Protein AF-A0A0B6YK61-F1 (afdb_monomer_lite)

Radius of gyration: 19.77 Å; chains: 1; bounding box: 52×40×51 Å

Sequence (207 aa):
LGAVKWQLVLYTLLTFTVLYFCLWKGVKSTGKVVYITATLPYVVMTILLVRGVLLPGAGVGIRYFITPKIDSLQRPKVWIDAAVQIFFSVGTGFGTHIAYASYNKFHSNCKRDCIITVAVNSFTSIFSGVVIFSYLGFLSLKTQKDIDKVATEGPGLVFIVYPEAIATLPGSMFWAIIFFFMLLALGLDSAFGGLESPLTGIRDEFS

pLDDT: mean 93.17, std 4.03, range [68.44, 97.94]

Structure (mmCIF, N/CA/C/O backbone):
data_AF-A0A0B6YK61-F1
#
_entry.id   AF-A0A0B6YK61-F1
#
loop_
_atom_site.group_PDB
_atom_site.id
_atom_site.type_symbol
_atom_site.label_atom_id
_atom_site.label_alt_id
_atom_site.label_comp_id
_atom_site.label_asym_id
_atom_site.label_entity_id
_atom_site.label_seq_id
_atom_site.pdbx_PDB_ins_code
_atom_site.Cartn_x
_atom_site.Cartn_y
_atom_site.Cartn_z
_atom_site.occupancy
_atom_site.B_iso_or_equiv
_atom_site.auth_seq_id
_atom_site.auth_comp_id
_atom_site.auth_asym_id
_atom_site.auth_atom_id
_atom_site.pdbx_PDB_model_num
ATOM 1 N N . LEU A 1 1 ? 10.320 27.760 8.590 1.00 68.44 1 LEU A N 1
ATOM 2 C CA . LEU A 1 1 ? 10.692 26.337 8.404 1.00 68.44 1 LEU A CA 1
ATOM 3 C C . LEU A 1 1 ? 11.149 25.770 9.745 1.00 68.44 1 LEU A C 1
ATOM 5 O O . LEU A 1 1 ? 11.792 26.500 10.486 1.00 68.44 1 LEU A O 1
ATOM 9 N N . GLY A 1 2 ? 10.766 24.535 10.082 1.00 89.56 2 GLY A N 1
ATOM 10 C CA . GLY A 1 2 ? 11.191 23.865 11.322 1.00 89.56 2 GLY A CA 1
ATOM 11 C C . GLY A 1 2 ? 12.594 23.250 11.226 1.00 89.56 2 GLY A C 1
ATOM 12 O O . GLY A 1 2 ? 13.179 23.211 10.145 1.00 89.56 2 GLY A O 1
ATOM 13 N N . ALA A 1 3 ? 13.123 22.758 12.351 1.00 93.38 3 ALA A N 1
ATOM 14 C CA . ALA A 1 3 ? 14.416 22.072 12.401 1.00 93.38 3 ALA A CA 1
ATOM 15 C C . ALA A 1 3 ? 14.379 20.700 11.699 1.00 93.38 3 ALA A C 1
ATOM 17 O O . ALA A 1 3 ? 13.353 20.012 11.693 1.00 93.38 3 ALA A O 1
ATOM 18 N N . VAL A 1 4 ? 15.521 20.283 11.145 1.00 93.81 4 VAL A N 1
ATOM 19 C CA . VAL A 1 4 ? 15.689 18.961 10.525 1.00 93.81 4 VAL A CA 1
ATOM 20 C C . VAL A 1 4 ? 15.560 17.870 11.588 1.00 93.81 4 VAL A C 1
ATOM 22 O O . VAL A 1 4 ? 16.272 17.867 12.592 1.00 93.81 4 VAL A O 1
ATOM 25 N N . LYS A 1 5 ? 14.669 16.903 11.355 1.00 95.31 5 LYS A N 1
ATOM 26 C CA . LYS A 1 5 ? 14.541 15.714 12.204 1.00 95.31 5 LYS A CA 1
ATOM 27 C C . LYS A 1 5 ? 15.527 14.642 11.744 1.00 95.31 5 LYS A C 1
ATOM 29 O O . LYS A 1 5 ? 15.235 13.896 10.813 1.00 95.31 5 LYS A O 1
ATOM 34 N N . TRP A 1 6 ? 16.669 14.533 12.419 1.00 95.69 6 TRP A N 1
ATOM 35 C CA . TRP A 1 6 ? 17.749 13.605 12.049 1.00 95.69 6 TRP A CA 1
ATOM 36 C C . TRP A 1 6 ? 17.326 12.136 11.942 1.00 95.69 6 TRP A C 1
ATOM 38 O O . TRP A 1 6 ? 17.816 11.420 11.077 1.00 95.69 6 TRP A O 1
ATOM 48 N N . GLN A 1 7 ? 16.360 11.699 12.749 1.00 95.44 7 GLN A N 1
ATOM 49 C CA . GLN A 1 7 ? 15.792 10.351 12.649 1.00 95.44 7 GLN A CA 1
ATOM 50 C C . GLN A 1 7 ? 15.159 10.097 11.269 1.00 95.44 7 GLN A C 1
ATOM 52 O O . GLN A 1 7 ? 15.415 9.068 10.653 1.00 95.44 7 GLN A O 1
ATOM 57 N N . LEU A 1 8 ? 14.391 11.059 10.740 1.00 93.56 8 LEU A N 1
ATOM 58 C CA . LEU A 1 8 ? 13.785 10.951 9.408 1.00 93.56 8 LEU A CA 1
ATOM 59 C C . LEU A 1 8 ? 14.835 10.984 8.299 1.00 93.56 8 LEU A C 1
ATOM 61 O O . LEU A 1 8 ? 14.669 10.296 7.294 1.00 93.56 8 LEU A O 1
ATOM 65 N N . VAL A 1 9 ? 15.924 11.734 8.490 1.00 95.75 9 VAL A N 1
ATOM 66 C CA . VAL A 1 9 ? 17.059 11.730 7.556 1.00 95.75 9 VAL A CA 1
ATOM 67 C C . VAL A 1 9 ? 17.672 10.334 7.491 1.00 95.75 9 VAL A C 1
ATOM 69 O O . VAL A 1 9 ? 17.849 9.805 6.398 1.00 95.75 9 VAL A O 1
ATOM 72 N N . LEU A 1 10 ? 17.919 9.697 8.639 1.00 96.19 10 LEU A N 1
ATOM 73 C CA . LEU A 1 10 ? 18.464 8.338 8.695 1.00 96.19 10 LEU A CA 1
ATOM 74 C C . LEU A 1 10 ? 17.528 7.305 8.050 1.00 96.19 10 LEU A C 1
ATOM 76 O O . LEU A 1 10 ? 17.990 6.495 7.249 1.00 96.19 10 LEU A O 1
ATOM 80 N N . TYR A 1 11 ? 16.219 7.350 8.326 1.00 94.00 11 TYR A N 1
ATOM 81 C CA . TYR A 1 11 ? 15.255 6.441 7.688 1.00 94.00 11 TYR A CA 1
ATOM 82 C C . TYR A 1 11 ? 15.142 6.669 6.177 1.00 94.00 11 TYR A C 1
ATOM 84 O O . TYR A 1 11 ? 15.040 5.709 5.413 1.00 94.00 11 TYR A O 1
ATOM 92 N N . THR A 1 12 ? 15.215 7.925 5.734 1.00 94.06 12 THR A N 1
ATOM 93 C CA . THR A 1 12 ? 15.254 8.267 4.306 1.00 94.06 12 THR A CA 1
ATOM 94 C C . THR A 1 12 ? 16.511 7.698 3.652 1.00 94.06 12 THR A C 1
ATOM 96 O O . THR A 1 12 ? 16.408 6.994 2.652 1.00 94.06 12 THR A O 1
ATOM 99 N N . LEU A 1 13 ? 17.689 7.922 4.242 1.00 96.00 13 LEU A N 1
ATOM 100 C CA . LEU A 1 13 ? 18.957 7.384 3.738 1.00 96.00 13 LEU A CA 1
ATOM 101 C C . LEU A 1 13 ? 18.940 5.856 3.660 1.00 96.00 13 LEU A C 1
ATOM 103 O O . LEU A 1 13 ? 19.351 5.288 2.648 1.00 96.00 13 LEU A O 1
ATOM 107 N N . LEU A 1 14 ? 18.420 5.188 4.692 1.00 94.81 14 LEU A N 1
ATOM 108 C CA . LEU A 1 14 ? 18.261 3.736 4.700 1.00 94.81 14 LEU A CA 1
ATOM 109 C C . LEU A 1 14 ? 17.343 3.270 3.562 1.00 94.81 14 LEU A C 1
ATOM 111 O O . LEU A 1 14 ? 17.690 2.339 2.841 1.00 94.81 14 LEU A O 1
ATOM 115 N N . THR A 1 15 ? 16.211 3.947 3.361 1.00 93.25 15 THR A N 1
ATOM 116 C CA . THR A 1 15 ? 15.253 3.623 2.292 1.00 93.25 15 THR A CA 1
ATOM 117 C C . THR A 1 15 ? 15.901 3.750 0.914 1.00 93.25 15 THR A C 1
ATOM 119 O O . THR A 1 15 ? 15.836 2.815 0.122 1.00 93.25 15 THR A O 1
ATOM 122 N N . PHE A 1 16 ? 16.599 4.855 0.638 1.00 93.44 16 PHE A N 1
ATOM 123 C CA . PHE A 1 16 ? 17.308 5.039 -0.634 1.00 93.44 16 PHE A CA 1
ATOM 124 C C . PHE A 1 16 ? 18.454 4.044 -0.828 1.00 93.44 16 PHE A C 1
ATOM 126 O O . PHE A 1 16 ? 18.682 3.590 -1.946 1.00 93.44 16 PHE A O 1
ATOM 133 N N . THR A 1 17 ? 19.137 3.654 0.249 1.00 94.00 17 THR A N 1
ATOM 134 C CA . THR A 1 17 ? 20.173 2.614 0.198 1.00 94.00 17 THR A CA 1
ATOM 135 C C . THR A 1 17 ? 19.574 1.269 -0.218 1.00 94.00 17 THR A C 1
ATOM 137 O O . THR A 1 17 ? 20.108 0.605 -1.104 1.00 94.00 17 THR A O 1
ATOM 140 N N . VAL A 1 18 ? 18.432 0.884 0.363 1.00 92.56 18 VAL A N 1
ATOM 141 C CA . VAL A 1 18 ? 17.699 -0.331 -0.032 1.00 92.56 18 VAL A CA 1
ATOM 142 C C . VAL A 1 18 ? 17.258 -0.245 -1.494 1.00 92.56 18 VAL A C 1
ATOM 144 O O . VAL A 1 18 ? 17.548 -1.160 -2.263 1.00 92.56 18 VAL A O 1
ATOM 147 N N . LEU A 1 19 ? 16.630 0.866 -1.901 1.00 92.56 19 LEU A N 1
ATOM 148 C CA . LEU A 1 19 ? 16.195 1.085 -3.287 1.00 92.56 19 LEU A CA 1
ATOM 149 C C . LEU A 1 19 ? 17.356 0.943 -4.277 1.00 92.56 19 LEU A C 1
ATOM 151 O O . LEU A 1 19 ? 17.224 0.245 -5.281 1.00 92.56 19 LEU A O 1
ATOM 155 N N . TYR A 1 20 ? 18.506 1.543 -3.968 1.00 91.62 20 TYR A N 1
ATOM 156 C CA . TYR A 1 20 ? 19.706 1.451 -4.794 1.00 91.62 20 TYR A CA 1
ATOM 157 C C . TYR A 1 20 ? 20.154 -0.001 -5.000 1.00 91.62 20 TYR A C 1
ATOM 159 O O . TYR A 1 20 ? 20.361 -0.424 -6.136 1.00 91.62 20 TYR A O 1
ATOM 167 N N . PHE A 1 21 ? 20.252 -0.801 -3.933 1.00 90.69 21 PHE A N 1
ATOM 168 C CA . PHE A 1 21 ? 20.652 -2.206 -4.063 1.00 90.69 21 PHE A CA 1
ATOM 169 C C . PHE A 1 21 ? 19.620 -3.055 -4.811 1.00 90.69 21 PHE A C 1
ATOM 171 O O . PHE A 1 21 ? 20.005 -3.947 -5.570 1.00 90.69 21 PHE A O 1
ATOM 178 N N . CYS A 1 22 ? 18.326 -2.772 -4.647 1.00 89.75 22 CYS A N 1
ATOM 179 C CA . CYS A 1 22 ? 17.274 -3.456 -5.394 1.00 89.75 22 CYS A CA 1
ATOM 180 C C . CYS A 1 22 ? 17.350 -3.151 -6.898 1.00 89.75 22 CYS A C 1
ATOM 182 O O . CYS A 1 22 ? 17.205 -4.076 -7.700 1.00 89.75 22 CYS A O 1
ATOM 184 N N . LEU A 1 23 ? 17.648 -1.902 -7.269 1.00 87.81 23 LEU A N 1
ATOM 185 C CA . LEU A 1 23 ? 17.691 -1.426 -8.655 1.00 87.81 23 LEU A CA 1
ATOM 186 C C . LEU A 1 23 ? 19.063 -1.562 -9.336 1.00 87.81 23 LEU A C 1
ATOM 188 O O . LEU A 1 23 ? 19.124 -1.454 -10.555 1.00 87.81 23 LEU A O 1
ATOM 192 N N . TRP A 1 24 ? 20.160 -1.823 -8.608 1.00 86.88 24 TRP A N 1
ATOM 193 C CA . TRP A 1 24 ? 21.539 -1.772 -9.142 1.00 86.88 24 TRP A CA 1
ATOM 194 C C . TRP A 1 24 ? 21.687 -2.489 -10.490 1.00 86.88 24 TRP A C 1
ATOM 196 O O . TRP A 1 24 ? 22.314 -1.974 -11.412 1.00 86.88 24 TRP A O 1
ATOM 206 N N . LYS A 1 25 ? 21.137 -3.704 -10.627 1.00 85.06 25 LYS A N 1
ATOM 207 C CA . LYS A 1 25 ? 21.254 -4.508 -11.865 1.00 85.06 25 LYS A CA 1
ATOM 208 C C . LYS A 1 25 ? 20.032 -4.377 -12.788 1.00 85.06 25 LYS A C 1
ATOM 210 O O . LYS A 1 25 ? 19.773 -5.292 -13.578 1.00 85.06 25 LYS A O 1
ATOM 215 N N . GLY A 1 26 ? 19.277 -3.286 -12.658 1.00 84.50 26 GLY A N 1
ATOM 216 C CA . GLY A 1 26 ? 18.004 -3.029 -13.332 1.00 84.50 26 GLY A CA 1
ATOM 217 C C . GLY A 1 26 ? 16.981 -4.139 -13.091 1.00 84.50 26 GLY A C 1
ATOM 218 O O . GLY A 1 26 ? 17.037 -4.858 -12.084 1.00 84.50 26 GLY A O 1
ATOM 219 N N . VAL A 1 27 ? 16.116 -4.367 -14.082 1.00 84.56 27 VAL A N 1
ATOM 220 C CA . VAL A 1 27 ? 15.041 -5.378 -14.046 1.00 84.56 27 VAL A CA 1
ATOM 221 C C . VAL A 1 27 ? 15.466 -6.799 -13.655 1.00 84.56 27 VAL A C 1
ATOM 223 O O . VAL A 1 27 ? 14.645 -7.557 -13.144 1.00 84.56 27 VAL A O 1
ATOM 226 N N . LYS A 1 28 ? 16.739 -7.188 -13.822 1.00 85.75 28 LYS A N 1
ATOM 227 C CA . LYS A 1 28 ? 17.227 -8.514 -13.388 1.00 85.75 28 LYS A CA 1
ATOM 228 C C . LYS A 1 28 ? 17.309 -8.653 -11.866 1.00 85.75 28 LYS A C 1
ATOM 230 O O . LYS A 1 28 ? 17.137 -9.758 -11.353 1.00 85.75 28 LYS A O 1
ATOM 235 N N . SER A 1 29 ? 17.644 -7.570 -11.163 1.00 87.62 29 SER A N 1
ATOM 236 C CA . SER A 1 29 ? 17.667 -7.534 -9.696 1.00 87.62 29 SER A CA 1
ATOM 237 C C . SER A 1 29 ? 16.273 -7.245 -9.169 1.00 87.62 29 SER A C 1
ATOM 239 O O . SER A 1 29 ? 15.743 -8.055 -8.407 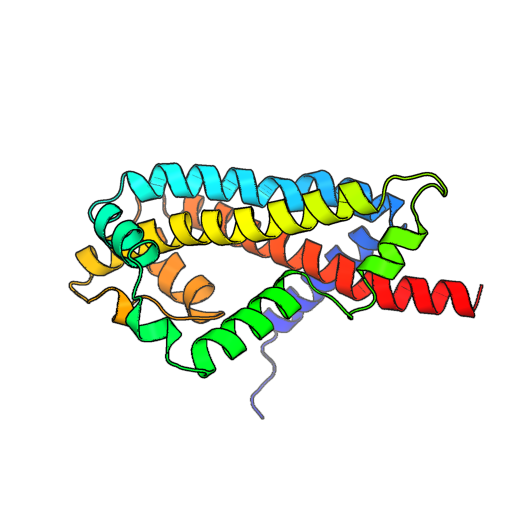1.00 87.62 29 SER A O 1
ATOM 241 N N . THR A 1 30 ? 15.646 -6.176 -9.672 1.00 89.19 30 THR A N 1
ATOM 242 C CA . THR A 1 30 ? 14.286 -5.778 -9.304 1.00 89.19 30 THR A CA 1
ATOM 243 C C . THR A 1 30 ? 13.343 -6.958 -9.442 1.00 89.19 30 THR A C 1
ATOM 245 O O . THR A 1 30 ? 12.745 -7.357 -8.452 1.00 89.19 30 THR A O 1
ATOM 248 N N . GLY A 1 31 ? 13.337 -7.628 -10.602 1.00 88.31 31 GLY A N 1
ATOM 249 C CA . GLY A 1 31 ? 12.495 -8.787 -10.898 1.00 88.31 31 GLY A CA 1
ATOM 250 C C . GLY A 1 31 ? 12.584 -9.930 -9.887 1.00 88.31 31 GLY A C 1
ATOM 251 O O . GLY A 1 31 ? 11.604 -10.643 -9.726 1.00 88.31 31 GLY A O 1
ATOM 252 N N . LYS A 1 32 ? 13.710 -10.105 -9.178 1.00 89.75 32 LYS A N 1
ATOM 253 C CA . LYS A 1 32 ? 13.843 -11.097 -8.093 1.00 89.75 32 LYS A CA 1
ATOM 254 C C . LYS A 1 32 ? 13.289 -10.586 -6.768 1.00 89.75 32 LYS A C 1
ATOM 256 O O . LYS A 1 32 ? 12.671 -11.355 -6.042 1.00 89.75 32 LYS A O 1
ATOM 261 N N . VAL A 1 33 ? 13.519 -9.312 -6.459 1.00 91.81 33 VAL A N 1
ATOM 262 C CA . VAL A 1 33 ? 13.021 -8.669 -5.234 1.00 91.81 33 VAL A CA 1
ATOM 263 C C . VAL A 1 33 ? 11.491 -8.622 -5.242 1.00 91.81 33 VAL A C 1
ATOM 265 O O . VAL A 1 33 ? 10.884 -8.978 -4.231 1.00 91.81 33 VAL A O 1
ATOM 268 N N . VAL A 1 34 ? 10.876 -8.313 -6.396 1.00 92.38 34 VAL A N 1
ATOM 269 C CA . VAL A 1 34 ? 9.409 -8.196 -6.518 1.00 92.38 34 VAL A CA 1
ATOM 270 C C . VAL A 1 34 ? 8.673 -9.497 -6.181 1.00 92.38 34 VAL A C 1
ATOM 272 O O . VAL A 1 34 ? 7.541 -9.447 -5.712 1.00 92.38 34 VAL A O 1
ATOM 275 N N . TYR A 1 35 ? 9.307 -10.671 -6.330 1.00 90.38 35 TYR A N 1
ATOM 276 C CA . TYR A 1 35 ? 8.699 -11.942 -5.904 1.00 90.38 35 TYR A CA 1
ATOM 277 C C . TYR A 1 35 ? 8.405 -12.000 -4.411 1.00 90.38 35 TYR A C 1
ATOM 279 O O . TYR A 1 35 ? 7.542 -12.771 -4.021 1.00 90.38 35 TYR A O 1
ATOM 287 N N . ILE A 1 36 ? 9.132 -11.247 -3.585 1.00 91.25 36 ILE A N 1
ATOM 288 C CA . ILE A 1 36 ? 8.879 -11.165 -2.147 1.00 91.25 36 ILE A CA 1
ATOM 289 C C . ILE A 1 36 ? 8.019 -9.940 -1.863 1.00 91.25 36 ILE A C 1
ATOM 291 O O . ILE A 1 36 ? 6.991 -10.056 -1.196 1.00 91.25 36 ILE A O 1
ATOM 295 N N . THR A 1 37 ? 8.423 -8.772 -2.364 1.00 92.06 37 THR A N 1
ATOM 296 C CA . THR A 1 37 ? 7.791 -7.498 -2.004 1.00 92.06 37 THR A CA 1
ATOM 297 C C . THR A 1 37 ? 6.366 -7.373 -2.537 1.00 92.06 37 THR A C 1
ATOM 299 O O . THR A 1 37 ? 5.518 -6.901 -1.785 1.00 92.06 37 THR A O 1
ATOM 302 N N . ALA A 1 38 ? 6.041 -7.927 -3.713 1.00 92.00 38 ALA A N 1
ATOM 303 C CA . ALA A 1 38 ? 4.667 -7.888 -4.222 1.00 92.00 38 ALA A CA 1
ATOM 304 C C . ALA A 1 38 ? 3.777 -9.005 -3.667 1.00 92.00 38 ALA A C 1
ATOM 306 O O . ALA A 1 38 ? 2.562 -8.830 -3.602 1.00 92.00 38 ALA A O 1
ATOM 307 N N . THR A 1 39 ? 4.326 -10.151 -3.246 1.00 93.56 39 THR A N 1
ATOM 308 C CA . THR A 1 39 ? 3.507 -11.256 -2.705 1.00 93.56 39 THR A CA 1
ATOM 309 C C . THR A 1 39 ? 3.240 -11.113 -1.213 1.00 93.56 39 THR A C 1
ATOM 311 O O . THR A 1 39 ? 2.170 -11.491 -0.734 1.00 93.56 39 THR A O 1
ATOM 314 N N . LEU A 1 40 ? 4.205 -10.576 -0.461 1.00 94.69 40 LEU A N 1
ATOM 315 C CA . LEU A 1 40 ? 4.119 -10.415 0.988 1.00 94.69 40 LEU A CA 1
ATOM 316 C C . LEU A 1 40 ? 2.863 -9.635 1.424 1.00 94.69 40 LEU A C 1
ATOM 318 O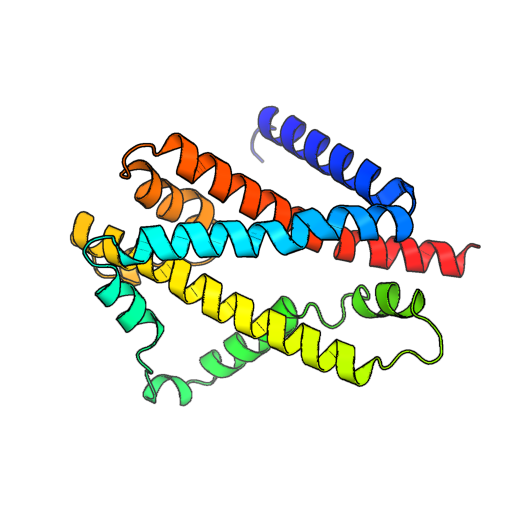 O . LEU A 1 40 ? 2.200 -10.101 2.353 1.00 94.69 40 LEU A O 1
ATOM 322 N N . PRO A 1 41 ? 2.468 -8.522 0.773 1.00 96.31 41 PRO A N 1
ATOM 323 C CA . PRO A 1 41 ? 1.242 -7.818 1.117 1.00 96.31 41 PRO A CA 1
ATOM 324 C C . PRO A 1 41 ? -0.004 -8.696 1.064 1.00 96.31 41 PRO A C 1
ATOM 326 O O . PRO A 1 41 ? -0.834 -8.596 1.958 1.00 96.31 41 PRO A O 1
ATOM 329 N N . TYR A 1 42 ? -0.126 -9.612 0.100 1.00 96.56 42 TYR A N 1
ATOM 330 C CA . TYR A 1 42 ? -1.274 -10.523 0.039 1.00 96.56 42 TYR A CA 1
ATOM 331 C C . TYR A 1 42 ? -1.288 -11.508 1.206 1.00 96.56 42 TYR A C 1
ATOM 333 O O . TYR A 1 42 ? -2.347 -11.758 1.784 1.00 96.56 42 TYR A O 1
ATOM 341 N N . VAL A 1 43 ? -0.121 -12.029 1.596 1.00 97.31 43 VAL A N 1
ATOM 342 C CA . VAL A 1 43 ? 0.009 -12.913 2.764 1.00 97.31 43 VAL A CA 1
ATOM 343 C C . VAL A 1 43 ? -0.390 -12.164 4.035 1.00 97.31 43 VAL A C 1
ATOM 345 O O . VAL A 1 43 ? -1.247 -12.630 4.785 1.00 97.31 43 VAL A O 1
ATOM 348 N N . VAL A 1 44 ? 0.177 -10.976 4.254 1.00 96.94 44 VAL A N 1
ATOM 349 C CA . VAL A 1 44 ? -0.104 -10.165 5.445 1.00 96.94 44 VAL A CA 1
ATOM 350 C C . VAL A 1 44 ? -1.562 -9.715 5.472 1.00 96.94 44 VAL A C 1
ATOM 352 O O . VAL A 1 44 ? -2.218 -9.887 6.495 1.00 96.94 44 VAL A O 1
ATOM 355 N N . MET A 1 45 ? -2.107 -9.209 4.364 1.00 97.19 45 MET A N 1
ATOM 356 C CA . MET A 1 45 ? -3.517 -8.818 4.283 1.00 97.19 45 MET A CA 1
ATOM 357 C C . MET A 1 45 ? -4.457 -9.994 4.536 1.00 97.19 45 MET A C 1
ATOM 359 O O . MET A 1 45 ? -5.471 -9.811 5.198 1.00 97.19 45 MET A O 1
ATOM 363 N N . THR A 1 46 ? -4.113 -11.206 4.099 1.00 97.94 46 THR A N 1
ATOM 364 C CA . THR A 1 46 ? -4.906 -12.408 4.406 1.00 97.94 46 THR A CA 1
ATOM 365 C C . THR A 1 46 ? -4.878 -12.732 5.900 1.00 97.94 46 THR A C 1
ATOM 367 O O . THR A 1 46 ? -5.929 -12.962 6.497 1.00 97.94 46 THR A O 1
ATOM 370 N N . ILE A 1 47 ? -3.702 -12.693 6.535 1.00 97.31 47 ILE A N 1
ATOM 371 C CA . ILE A 1 47 ? -3.557 -12.905 7.986 1.00 97.31 47 ILE A CA 1
ATOM 372 C C . ILE A 1 47 ? -4.344 -11.843 8.771 1.00 97.31 47 ILE A C 1
ATOM 374 O O . ILE A 1 47 ? -5.073 -12.172 9.711 1.00 97.31 47 ILE A O 1
ATOM 378 N N . LEU A 1 48 ? -4.229 -10.574 8.368 1.00 96.25 48 LEU A N 1
ATOM 379 C CA . LEU A 1 48 ? -4.966 -9.466 8.970 1.00 96.25 48 LEU A CA 1
ATOM 380 C C . LEU A 1 48 ? -6.469 -9.608 8.742 1.00 96.25 48 LEU A C 1
ATOM 382 O O . LEU A 1 48 ? -7.224 -9.377 9.676 1.00 96.25 48 LEU A O 1
ATOM 386 N N . LEU A 1 49 ? -6.920 -10.044 7.564 1.00 97.25 49 LEU A N 1
ATOM 387 C CA . LEU A 1 49 ? -8.340 -10.277 7.313 1.00 97.25 49 LEU A CA 1
ATOM 388 C C . LEU A 1 49 ? -8.892 -11.336 8.262 1.00 97.25 49 LEU A C 1
ATOM 390 O O . LEU A 1 49 ? -9.883 -11.078 8.938 1.00 97.25 49 LEU A O 1
ATOM 394 N N . VAL A 1 50 ? -8.238 -12.501 8.341 1.00 97.56 50 VAL A N 1
ATOM 395 C CA . VAL A 1 50 ? -8.657 -13.596 9.229 1.00 97.56 50 VAL A CA 1
ATOM 396 C C . VAL A 1 50 ? -8.734 -13.104 10.669 1.00 97.56 50 VAL A C 1
ATOM 398 O O . VAL A 1 50 ? -9.719 -13.363 11.355 1.00 97.56 50 VAL A O 1
ATOM 401 N N . ARG A 1 51 ? -7.741 -12.340 11.138 1.00 96.25 51 ARG A N 1
ATOM 402 C CA . ARG A 1 51 ? -7.793 -11.772 12.488 1.00 96.25 51 ARG A CA 1
ATOM 403 C C . ARG A 1 51 ? -8.908 -10.739 12.646 1.00 96.25 51 ARG A C 1
ATOM 405 O O . ARG A 1 51 ? -9.579 -10.754 13.678 1.00 96.25 51 ARG A O 1
ATOM 412 N N . GLY A 1 52 ? -9.065 -9.860 11.662 1.00 96.12 52 GLY A N 1
ATOM 413 C CA . GLY A 1 52 ? -9.982 -8.728 11.649 1.00 96.12 52 GLY A CA 1
ATOM 414 C C . GLY A 1 52 ? -11.441 -9.158 11.670 1.00 96.12 52 GLY A C 1
ATOM 415 O O . GLY A 1 52 ? -12.204 -8.651 12.482 1.00 96.12 52 GLY A O 1
ATOM 416 N N . VAL A 1 53 ? -11.827 -10.159 10.873 1.00 97.12 53 VAL A N 1
ATOM 417 C CA . VAL A 1 53 ? -13.211 -10.677 10.865 1.00 97.12 53 VAL A CA 1
ATOM 418 C C . VAL A 1 53 ? -13.606 -11.371 12.170 1.00 97.12 53 VAL A C 1
ATOM 420 O O . VAL A 1 53 ? -14.790 -11.451 12.481 1.00 97.12 53 VAL A O 1
ATOM 423 N N . LEU A 1 54 ? -12.629 -11.837 12.955 1.00 96.19 54 LEU A N 1
ATOM 424 C CA . LEU A 1 54 ? -12.849 -12.417 14.284 1.00 96.19 54 LEU A CA 1
ATOM 425 C C . LEU A 1 54 ? -13.001 -11.354 15.386 1.00 96.19 54 LEU A C 1
ATOM 427 O O . LEU A 1 54 ? -13.206 -11.705 16.548 1.00 96.19 54 LEU A O 1
ATOM 431 N N . LEU A 1 55 ? -12.847 -10.065 15.069 1.00 95.88 55 LEU A N 1
ATOM 432 C CA . LEU A 1 55 ? -13.030 -8.984 16.035 1.00 95.88 55 LEU A CA 1
ATOM 433 C C . LEU A 1 55 ? -14.510 -8.603 16.175 1.00 95.88 55 LEU A C 1
ATOM 435 O O . LEU A 1 55 ? -15.255 -8.593 15.190 1.00 95.88 55 LEU A O 1
ATOM 439 N N . PRO A 1 56 ? -14.954 -8.229 17.388 1.00 96.12 56 PRO A N 1
ATOM 440 C CA . PRO A 1 56 ? -16.312 -7.743 17.579 1.00 96.12 56 PRO A CA 1
ATOM 441 C C . PRO A 1 56 ? -16.506 -6.438 16.798 1.00 96.12 56 PRO A C 1
ATOM 443 O O . PRO A 1 56 ? -15.631 -5.581 16.788 1.00 96.12 56 PRO A O 1
ATOM 446 N N . GLY A 1 57 ? -17.647 -6.284 16.124 1.00 94.62 57 GLY A N 1
ATOM 447 C CA . GLY A 1 57 ? -17.939 -5.096 15.310 1.00 94.62 57 GLY A CA 1
ATOM 448 C C . GLY A 1 57 ? -17.372 -5.123 13.884 1.00 94.62 57 GLY A C 1
ATOM 449 O O . GLY A 1 57 ? -17.750 -4.271 13.080 1.00 94.62 57 GLY A O 1
ATOM 450 N N . ALA A 1 58 ? -16.561 -6.120 13.508 1.00 96.00 58 ALA A N 1
ATOM 451 C CA . ALA A 1 58 ? -15.999 -6.221 12.156 1.00 96.00 58 ALA A CA 1
ATOM 452 C C . ALA A 1 58 ? -17.073 -6.240 11.055 1.00 96.00 58 ALA A C 1
ATOM 454 O O . ALA A 1 58 ? -16.938 -5.566 10.034 1.00 96.00 58 ALA A O 1
ATOM 455 N N . GLY A 1 59 ? -18.186 -6.945 11.292 1.00 95.88 59 GLY A N 1
ATOM 456 C CA . GLY A 1 59 ? -19.315 -6.990 10.361 1.00 95.88 59 GLY A CA 1
ATOM 457 C C . GLY A 1 59 ? -19.973 -5.626 10.119 1.00 95.88 59 GLY A C 1
ATOM 458 O O . GLY A 1 59 ? -20.427 -5.366 9.009 1.00 95.88 59 GLY A O 1
ATOM 459 N N . VAL A 1 60 ? -19.980 -4.729 11.113 1.00 95.31 60 VAL A N 1
ATOM 460 C CA . VAL A 1 60 ? -20.511 -3.360 10.963 1.00 95.31 60 VAL A CA 1
ATOM 461 C C . VAL A 1 60 ? -19.619 -2.557 10.018 1.00 95.31 60 VAL A C 1
ATOM 463 O O . VAL A 1 60 ? -20.116 -1.908 9.100 1.00 95.31 60 VAL A O 1
ATOM 466 N N . GLY A 1 61 ? -18.301 -2.679 10.188 1.00 96.38 61 GLY A N 1
ATOM 467 C CA . GLY A 1 61 ? -17.303 -2.073 9.311 1.00 96.38 61 GLY A CA 1
ATOM 468 C C . GLY A 1 61 ? -17.394 -2.560 7.869 1.00 96.38 61 GLY A C 1
ATOM 469 O O . GLY A 1 61 ? -17.524 -1.760 6.944 1.00 96.38 61 GLY A O 1
ATOM 470 N N . ILE A 1 62 ? -17.406 -3.880 7.668 1.00 97.12 62 ILE A N 1
ATOM 471 C CA . ILE A 1 62 ? -17.522 -4.478 6.329 1.00 97.12 62 ILE A CA 1
ATOM 472 C C . ILE A 1 62 ? -18.851 -4.089 5.677 1.00 97.12 62 ILE A C 1
ATOM 474 O O . ILE A 1 62 ? -18.873 -3.722 4.505 1.00 97.12 62 ILE A O 1
ATOM 478 N N . ARG A 1 63 ? -19.958 -4.102 6.432 1.00 96.56 63 ARG A N 1
ATOM 479 C CA . ARG A 1 63 ? -21.259 -3.655 5.926 1.00 96.56 63 ARG A CA 1
ATOM 480 C C . ARG A 1 63 ? -21.216 -2.192 5.501 1.00 96.56 63 ARG A C 1
ATOM 482 O O . ARG A 1 63 ? -21.744 -1.874 4.440 1.00 96.56 63 ARG A O 1
ATOM 489 N N . TYR A 1 64 ? -20.585 -1.318 6.281 1.00 95.50 64 TYR A N 1
ATOM 490 C CA . TYR A 1 64 ? -20.411 0.088 5.913 1.00 95.50 64 TYR A CA 1
ATOM 491 C C . TYR A 1 64 ? -19.653 0.242 4.586 1.00 95.50 64 TYR A C 1
ATOM 493 O O . TYR A 1 64 ? -20.060 1.047 3.754 1.00 95.50 64 TYR A O 1
ATOM 501 N N . PHE A 1 65 ? -18.606 -0.558 4.362 1.00 95.94 65 PHE A N 1
ATOM 502 C CA . PHE A 1 65 ? -17.820 -0.533 3.125 1.00 95.94 65 PHE A CA 1
ATOM 503 C C . PHE A 1 65 ? -18.625 -0.941 1.886 1.00 95.94 65 PHE A C 1
ATOM 505 O O . PHE A 1 65 ? -18.548 -0.280 0.854 1.00 95.94 65 PHE A O 1
ATOM 512 N N . ILE A 1 66 ? -19.401 -2.024 1.982 1.00 95.19 66 ILE A N 1
ATOM 513 C CA . ILE A 1 66 ? -20.082 -2.613 0.817 1.00 95.19 66 ILE A CA 1
ATOM 514 C C . ILE A 1 66 ? -21.483 -2.049 0.565 1.00 95.19 66 ILE A C 1
ATOM 516 O O . ILE A 1 66 ? -22.037 -2.290 -0.504 1.00 95.19 66 ILE A O 1
ATOM 520 N N . THR A 1 67 ? -22.092 -1.354 1.534 1.00 95.56 67 THR A N 1
ATOM 521 C CA . THR A 1 67 ? -23.470 -0.858 1.390 1.00 95.56 67 THR A CA 1
ATOM 522 C C . THR A 1 67 ? -23.510 0.281 0.366 1.00 95.56 67 THR A C 1
ATOM 524 O O . THR A 1 67 ? -22.975 1.361 0.635 1.00 95.56 67 THR A O 1
ATOM 527 N N . PRO A 1 68 ? -24.164 0.092 -0.795 1.00 93.69 68 PRO A N 1
ATOM 528 C CA . PRO A 1 68 ? -24.162 1.093 -1.848 1.00 93.69 68 PRO A CA 1
ATOM 529 C C . PRO A 1 68 ? -25.065 2.275 -1.479 1.00 93.69 68 PRO A C 1
ATOM 531 O O . PRO A 1 68 ? -26.209 2.102 -1.062 1.00 93.69 68 PRO A O 1
ATOM 534 N N . LYS A 1 69 ? -24.570 3.497 -1.690 1.00 93.56 69 LYS A N 1
ATOM 535 C CA . LYS A 1 69 ? -25.347 4.739 -1.555 1.00 93.56 69 LYS A CA 1
ATOM 536 C C . LYS A 1 69 ? -25.655 5.294 -2.943 1.00 93.56 69 LYS A C 1
ATOM 538 O O . LYS A 1 69 ? -24.931 6.167 -3.419 1.00 93.56 69 LYS A O 1
ATOM 543 N N . ILE A 1 70 ? -26.699 4.771 -3.588 1.00 94.50 70 ILE A N 1
ATOM 544 C CA . ILE A 1 70 ? -27.028 5.050 -5.000 1.00 94.50 70 ILE A CA 1
ATOM 545 C C . ILE A 1 70 ? -27.220 6.546 -5.274 1.00 94.50 70 ILE A C 1
ATOM 547 O O . ILE A 1 70 ? -26.724 7.043 -6.283 1.00 94.50 70 ILE A O 1
ATOM 551 N N . ASP A 1 71 ? -27.806 7.289 -4.333 1.00 95.50 71 ASP A N 1
ATOM 552 C CA . ASP A 1 71 ? -27.980 8.748 -4.439 1.00 95.50 71 ASP A CA 1
ATOM 553 C C . ASP A 1 71 ? -26.652 9.494 -4.643 1.00 95.50 71 ASP A C 1
ATOM 555 O O . ASP A 1 71 ? -26.598 10.573 -5.231 1.00 95.50 71 ASP A O 1
ATOM 559 N N . SER A 1 72 ? -25.535 8.900 -4.213 1.00 93.81 72 SER A N 1
ATOM 560 C CA . SER A 1 72 ? -24.210 9.487 -4.400 1.00 93.81 72 SER A CA 1
ATOM 561 C C . SER A 1 72 ? -23.805 9.587 -5.865 1.00 93.81 72 SER A C 1
ATOM 563 O O . SER A 1 72 ? -23.052 10.498 -6.196 1.00 93.81 72 SER A O 1
ATOM 565 N N . LEU A 1 73 ? -24.308 8.705 -6.733 1.00 95.69 73 LEU A N 1
ATOM 566 C CA . LEU A 1 73 ? -23.945 8.658 -8.154 1.00 95.69 73 LEU A CA 1
ATOM 567 C C . LEU A 1 73 ? -24.451 9.874 -8.937 1.00 95.69 73 LEU A C 1
ATOM 569 O O . LEU A 1 73 ? -23.917 10.173 -10.003 1.00 95.69 73 LEU A O 1
ATOM 573 N N . GLN A 1 74 ? -25.434 10.604 -8.400 1.00 96.75 74 GLN A N 1
ATOM 574 C CA . GLN A 1 74 ? -25.920 11.858 -8.982 1.00 96.75 74 GLN A CA 1
ATOM 575 C C . GLN A 1 74 ? -24.909 13.002 -8.837 1.00 96.75 74 GLN A C 1
ATOM 577 O O . GLN A 1 74 ? -25.000 14.006 -9.539 1.00 96.75 74 GLN A O 1
ATOM 582 N N . ARG A 1 75 ? -23.943 12.880 -7.917 1.00 97.44 75 ARG A N 1
ATOM 583 C CA . ARG A 1 75 ? -22.966 13.931 -7.627 1.00 97.44 75 ARG A CA 1
ATOM 584 C C . ARG A 1 75 ? -21.781 13.807 -8.593 1.00 97.44 75 ARG A C 1
ATOM 586 O O . ARG A 1 75 ? -21.041 12.829 -8.487 1.00 97.44 75 ARG A O 1
ATOM 593 N N . PRO A 1 76 ? -21.506 14.807 -9.456 1.00 96.94 76 PRO A N 1
ATOM 594 C CA . PRO A 1 76 ? -20.393 14.744 -10.413 1.00 96.94 76 PRO A CA 1
ATOM 595 C C . PRO A 1 76 ? -19.035 14.492 -9.754 1.00 96.94 76 PRO A C 1
ATOM 597 O O . PRO A 1 76 ? -18.190 13.792 -10.304 1.00 96.94 76 PRO A O 1
ATOM 600 N N . LYS A 1 77 ? -18.851 15.005 -8.532 1.00 96.62 77 LYS A N 1
ATOM 601 C CA . LYS A 1 77 ? -17.635 14.801 -7.745 1.00 96.62 77 LYS A CA 1
ATOM 602 C C . LYS A 1 77 ? -17.294 13.317 -7.542 1.00 96.62 77 LYS A C 1
ATOM 604 O O . LYS A 1 77 ? -16.131 12.969 -7.652 1.00 96.62 77 LYS A O 1
ATOM 609 N N . VAL A 1 78 ? -18.284 12.439 -7.346 1.00 96.44 78 VAL A N 1
ATOM 610 C CA . VAL A 1 78 ? -18.046 10.992 -7.157 1.00 96.44 78 VAL A CA 1
ATOM 611 C C . VAL A 1 78 ? -17.389 10.364 -8.389 1.00 96.44 78 VAL A C 1
ATOM 613 O O . VAL A 1 78 ? -16.522 9.506 -8.256 1.00 96.44 78 VAL A O 1
ATOM 616 N N . TRP A 1 79 ? -17.752 10.822 -9.588 1.00 97.38 79 TRP A N 1
ATOM 617 C CA . TRP A 1 79 ? -17.157 10.351 -10.839 1.00 97.38 79 TRP A CA 1
ATOM 618 C C . TRP A 1 7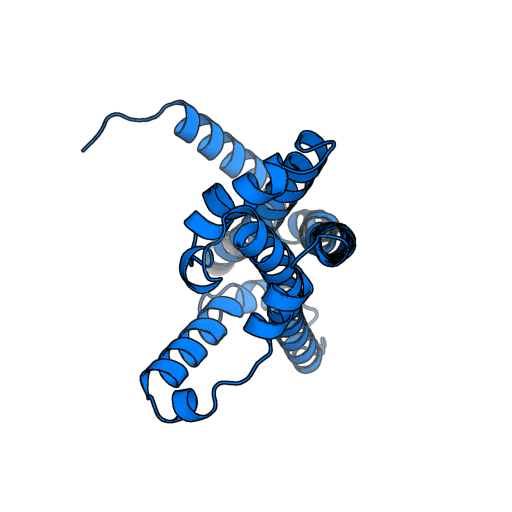9 ? -15.755 10.910 -11.066 1.00 97.38 79 TRP A C 1
ATOM 620 O O . TRP A 1 79 ? -14.882 10.185 -11.536 1.00 97.38 79 TRP A O 1
ATOM 630 N N . ILE A 1 80 ? -15.530 12.176 -10.702 1.00 97.69 80 ILE A N 1
ATOM 631 C CA . ILE A 1 80 ? -14.196 12.788 -10.738 1.00 97.69 80 ILE A CA 1
ATOM 632 C C . ILE A 1 80 ? -13.261 12.034 -9.791 1.00 97.69 80 ILE A C 1
ATOM 634 O O . ILE A 1 80 ? -12.191 11.605 -10.215 1.00 97.69 80 ILE A O 1
ATOM 638 N N . ASP A 1 81 ? -13.687 11.805 -8.549 1.00 96.06 81 ASP A N 1
ATOM 639 C CA . ASP A 1 81 ? -12.904 11.084 -7.546 1.00 96.06 81 ASP A CA 1
ATOM 640 C C . ASP A 1 81 ? -12.615 9.645 -8.012 1.00 96.06 81 ASP A C 1
ATOM 642 O O . ASP A 1 81 ? -11.479 9.187 -7.920 1.00 96.06 81 ASP A O 1
ATOM 646 N N . ALA A 1 82 ? -13.594 8.950 -8.609 1.00 96.38 82 ALA A N 1
ATOM 647 C CA . ALA A 1 82 ? -13.391 7.615 -9.178 1.00 96.38 82 ALA A CA 1
ATOM 648 C C . ALA A 1 82 ? -12.386 7.604 -10.346 1.00 96.38 82 ALA A C 1
ATOM 650 O O . ALA A 1 82 ? -11.531 6.717 -10.414 1.00 96.38 82 ALA A O 1
ATOM 651 N N . ALA A 1 83 ? -12.461 8.585 -11.251 1.00 96.38 83 ALA A N 1
ATOM 652 C CA . ALA A 1 83 ? -11.543 8.714 -12.383 1.00 96.38 83 ALA A CA 1
ATOM 653 C C . ALA A 1 83 ? -10.109 9.020 -11.921 1.00 96.38 83 ALA A C 1
ATOM 655 O O . ALA A 1 83 ? -9.156 8.396 -12.388 1.00 96.38 83 ALA A O 1
ATOM 656 N N . VAL A 1 84 ? -9.958 9.936 -10.963 1.00 95.56 84 VAL A N 1
ATOM 657 C CA . VAL A 1 84 ? -8.675 10.269 -10.331 1.00 95.56 84 VAL A CA 1
ATOM 658 C C . VAL A 1 84 ? -8.101 9.040 -9.625 1.00 95.56 84 VAL A C 1
ATOM 660 O O . VAL A 1 84 ? -6.943 8.688 -9.851 1.00 95.56 84 VAL A O 1
ATOM 663 N N . GLN A 1 85 ? -8.920 8.342 -8.836 1.00 95.81 85 GLN A N 1
ATOM 664 C CA . GLN A 1 85 ? -8.504 7.156 -8.094 1.00 95.81 85 GLN A CA 1
ATOM 665 C C . GLN A 1 85 ? -7.980 6.063 -9.025 1.00 95.81 85 GLN A C 1
ATOM 667 O O . GLN A 1 85 ? -6.896 5.538 -8.782 1.00 95.81 85 GLN A O 1
ATOM 672 N N . ILE A 1 86 ? -8.699 5.722 -10.103 1.00 95.56 86 ILE A N 1
ATOM 673 C CA . ILE A 1 86 ? -8.247 4.660 -11.013 1.00 95.56 86 ILE A CA 1
ATOM 674 C C . ILE A 1 86 ? -7.015 5.080 -11.824 1.00 95.56 86 ILE A C 1
ATOM 676 O O . ILE A 1 86 ? -6.115 4.264 -12.025 1.00 95.56 86 ILE A O 1
ATOM 680 N N . PHE A 1 87 ? -6.928 6.350 -12.236 1.00 94.56 87 PHE A N 1
ATOM 681 C CA . PHE A 1 87 ? -5.786 6.878 -12.985 1.00 94.56 87 PHE A CA 1
ATOM 682 C C . PHE A 1 87 ? -4.484 6.765 -12.182 1.00 94.56 87 PHE A C 1
ATOM 684 O O . PHE A 1 87 ? -3.499 6.201 -12.672 1.00 94.56 87 PHE A O 1
ATOM 691 N N . PHE A 1 88 ? -4.498 7.237 -10.930 1.00 93.19 88 PHE A N 1
ATOM 692 C CA . PHE A 1 88 ? -3.336 7.164 -10.043 1.00 93.19 88 PHE A CA 1
ATOM 693 C C . PHE A 1 88 ? -3.094 5.756 -9.493 1.00 93.19 88 PHE A C 1
ATOM 695 O O . PHE A 1 88 ? -1.939 5.371 -9.348 1.00 93.19 88 PHE A O 1
ATOM 702 N N . SER A 1 89 ? -4.140 4.959 -9.247 1.00 95.25 89 SER A N 1
ATOM 703 C CA . SER A 1 89 ? -3.997 3.574 -8.773 1.00 95.25 89 SER A CA 1
ATOM 704 C C . SER A 1 89 ? -3.304 2.679 -9.797 1.00 95.25 89 SER A C 1
ATOM 706 O O . SER A 1 89 ? -2.428 1.907 -9.427 1.00 95.25 89 SER A O 1
ATOM 708 N N . VAL A 1 90 ? -3.660 2.790 -11.082 1.00 93.75 90 VAL A N 1
ATOM 709 C CA . VAL A 1 90 ? -2.981 2.034 -12.147 1.00 93.75 90 VAL A CA 1
ATOM 710 C C . VAL A 1 90 ? -1.608 2.637 -12.464 1.00 93.75 90 VAL A C 1
ATOM 712 O O . VAL A 1 90 ? -0.741 1.942 -12.987 1.00 93.75 90 VAL A O 1
ATOM 715 N N . GLY A 1 91 ? -1.380 3.920 -12.168 1.00 91.69 91 GLY A N 1
ATOM 716 C CA . GLY A 1 91 ? -0.130 4.606 -12.505 1.00 91.69 91 GLY A CA 1
ATOM 717 C C . GLY A 1 91 ? 0.016 4.834 -14.012 1.00 91.69 91 GLY A C 1
ATOM 718 O O . GLY A 1 91 ? 1.106 4.705 -14.575 1.00 91.69 91 GLY A O 1
ATOM 719 N N . THR A 1 92 ? -1.086 5.150 -14.696 1.00 89.25 92 THR A N 1
ATOM 720 C CA . THR A 1 92 ? -1.055 5.423 -16.141 1.00 89.25 92 THR A CA 1
ATOM 721 C C . THR A 1 92 ? -0.385 6.772 -16.411 1.00 89.25 92 THR A C 1
ATOM 723 O O . THR A 1 92 ? -0.635 7.743 -15.708 1.00 89.25 92 THR A O 1
ATOM 726 N N . GLY A 1 93 ? 0.467 6.848 -17.438 1.00 88.38 93 GLY A N 1
ATOM 727 C CA . GLY A 1 93 ? 1.102 8.104 -17.866 1.00 88.38 93 GLY A CA 1
ATOM 728 C C . GLY A 1 93 ? 2.433 8.451 -17.187 1.00 88.38 93 GLY A C 1
ATOM 729 O O . GLY A 1 93 ? 3.089 9.389 -17.619 1.00 88.38 93 GLY A O 1
ATOM 730 N N . PHE A 1 94 ? 2.894 7.671 -16.203 1.00 89.94 94 PHE A N 1
ATOM 731 C CA . PHE A 1 94 ? 4.180 7.900 -15.514 1.00 89.94 94 PHE A CA 1
ATOM 732 C C . PHE A 1 94 ? 5.410 7.305 -16.232 1.00 89.94 94 PHE A C 1
ATOM 734 O O . PHE A 1 94 ? 6.524 7.343 -15.711 1.00 89.94 94 PHE A O 1
ATOM 741 N N . GLY A 1 95 ? 5.228 6.694 -17.406 1.00 92.50 95 GLY A N 1
ATOM 742 C CA . GLY A 1 95 ? 6.298 6.026 -18.160 1.00 92.50 95 GLY A CA 1
ATOM 743 C C . GLY A 1 95 ? 6.727 4.660 -17.603 1.00 92.50 95 GLY A C 1
ATOM 744 O O . GLY A 1 95 ? 7.273 3.856 -18.347 1.00 92.50 95 GLY A O 1
ATOM 745 N N . THR A 1 96 ? 6.387 4.325 -16.353 1.00 92.62 96 THR A N 1
ATOM 746 C CA . THR A 1 96 ? 6.730 3.044 -15.706 1.00 92.62 96 THR A CA 1
ATOM 747 C C . THR A 1 96 ? 6.288 1.822 -16.506 1.00 92.62 96 THR A C 1
ATOM 749 O O . THR A 1 96 ? 7.077 0.908 -16.724 1.00 92.62 96 THR A O 1
ATOM 752 N N . HIS A 1 97 ? 5.043 1.807 -16.992 1.00 93.81 97 HIS A N 1
ATOM 753 C CA . HIS A 1 97 ? 4.539 0.689 -17.798 1.00 93.81 97 HIS A CA 1
ATOM 754 C C . HIS A 1 97 ? 5.254 0.567 -19.143 1.00 93.81 97 HIS A C 1
ATOM 756 O O . HIS A 1 97 ? 5.470 -0.544 -19.610 1.00 93.81 97 HIS A O 1
ATOM 762 N N . ILE A 1 98 ? 5.643 1.695 -19.747 1.00 93.75 98 ILE A N 1
ATOM 763 C CA . ILE A 1 98 ? 6.403 1.722 -21.004 1.00 93.75 98 ILE A CA 1
ATOM 764 C C . ILE A 1 98 ? 7.805 1.161 -20.757 1.00 93.75 98 ILE A C 1
ATOM 766 O O . ILE A 1 98 ? 8.228 0.257 -21.473 1.00 93.75 98 ILE A O 1
ATOM 770 N N . ALA A 1 99 ? 8.475 1.632 -19.701 1.00 92.88 99 ALA A N 1
ATOM 771 C CA . ALA A 1 99 ? 9.789 1.151 -19.295 1.00 92.88 99 ALA A CA 1
ATOM 772 C C . ALA A 1 99 ? 9.769 -0.351 -18.982 1.00 92.88 99 ALA A C 1
ATOM 774 O O . ALA A 1 99 ? 10.597 -1.087 -19.492 1.00 92.88 99 ALA A O 1
ATOM 775 N N . TYR A 1 100 ? 8.798 -0.861 -18.219 1.00 92.38 100 TYR A N 1
ATOM 776 C CA . TYR A 1 100 ? 8.720 -2.305 -17.971 1.00 92.38 100 TYR A CA 1
ATOM 777 C C . TYR A 1 100 ? 8.356 -3.114 -19.216 1.00 92.38 100 TYR A C 1
ATOM 779 O O . TYR A 1 100 ? 8.898 -4.202 -19.416 1.00 92.38 100 TYR A O 1
ATOM 787 N N . ALA A 1 101 ? 7.476 -2.595 -20.073 1.00 93.50 101 ALA A N 1
ATOM 788 C CA . ALA A 1 101 ? 7.113 -3.271 -21.310 1.00 93.50 101 ALA A CA 1
ATOM 789 C C . ALA A 1 101 ? 8.268 -3.328 -22.321 1.00 93.50 101 ALA A C 1
ATOM 791 O O . ALA A 1 101 ? 8.302 -4.276 -23.105 1.00 93.50 101 ALA A O 1
ATOM 792 N N . SER A 1 102 ? 9.224 -2.389 -22.296 1.00 93.88 102 SER A N 1
ATOM 793 C CA . SER A 1 102 ? 10.391 -2.416 -23.195 1.00 93.88 102 SER A CA 1
ATOM 794 C C . SER A 1 102 ? 11.315 -3.613 -22.934 1.00 93.88 102 SER A C 1
ATOM 796 O O . SER A 1 102 ? 11.980 -4.090 -23.851 1.00 93.88 102 SER A O 1
ATOM 798 N N . TYR A 1 103 ? 11.288 -4.177 -21.721 1.00 91.75 103 TYR A N 1
ATOM 799 C CA . TYR A 1 103 ? 12.032 -5.390 -21.365 1.00 91.75 103 TYR A CA 1
ATOM 800 C C . TYR A 1 103 ? 11.307 -6.702 -21.721 1.00 91.75 103 TYR A C 1
ATOM 802 O O . TYR A 1 103 ? 11.863 -7.787 -21.512 1.00 91.75 103 TYR A O 1
ATOM 810 N N . ASN A 1 104 ? 10.077 -6.650 -22.245 1.00 93.75 104 ASN A N 1
ATOM 811 C CA . ASN A 1 104 ? 9.342 -7.853 -22.637 1.00 93.75 104 ASN A CA 1
ATOM 812 C C . ASN A 1 104 ? 9.901 -8.489 -23.916 1.00 93.75 104 ASN A C 1
ATOM 814 O O . ASN A 1 104 ? 10.497 -7.844 -24.776 1.00 93.75 104 ASN A O 1
ATOM 818 N N . LYS A 1 105 ? 9.629 -9.788 -24.094 1.00 93.50 105 LYS A N 1
ATOM 819 C CA . LYS A 1 105 ? 9.837 -10.447 -25.392 1.00 93.50 105 LYS A CA 1
ATOM 820 C C . LYS A 1 105 ? 8.922 -9.812 -26.443 1.00 93.50 105 LYS A C 1
ATOM 822 O O . LYS A 1 105 ? 7.749 -9.574 -26.163 1.00 93.50 105 LYS A O 1
A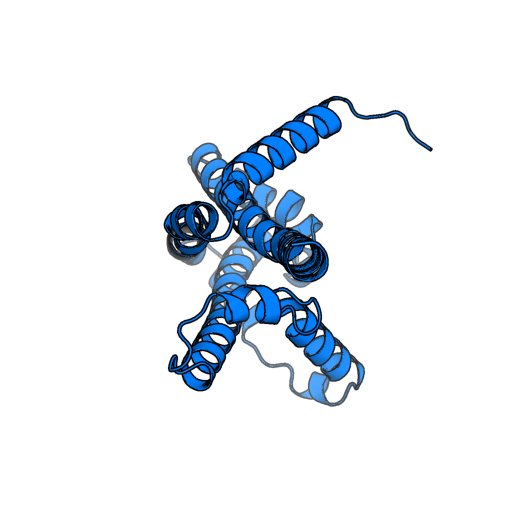TOM 827 N N . PHE A 1 106 ? 9.424 -9.662 -27.669 1.00 91.44 106 PHE A N 1
ATOM 828 C CA . PHE A 1 106 ? 8.706 -9.014 -28.774 1.00 91.44 106 PHE A CA 1
ATOM 829 C C . PHE A 1 106 ? 7.310 -9.609 -29.052 1.00 91.44 106 PHE A C 1
ATOM 831 O O . PHE A 1 106 ? 6.360 -8.878 -29.299 1.00 91.44 106 PHE A O 1
ATOM 838 N N . HIS A 1 107 ? 7.157 -10.932 -28.943 1.00 92.81 107 HIS A N 1
ATOM 839 C CA . HIS A 1 107 ? 5.876 -11.625 -29.142 1.00 92.81 107 HIS A CA 1
ATOM 840 C C . HIS A 1 107 ? 5.134 -11.955 -27.830 1.00 92.81 107 HIS A C 1
ATOM 842 O O . HIS A 1 107 ? 4.376 -12.924 -27.775 1.00 92.81 107 HIS A O 1
ATOM 848 N N . SER A 1 108 ? 5.356 -11.195 -26.750 1.00 93.50 108 SER A N 1
ATOM 849 C CA . SER A 1 108 ? 4.575 -11.358 -25.515 1.00 93.50 108 SER A CA 1
ATOM 850 C C . SER A 1 108 ? 3.139 -10.851 -25.688 1.00 93.50 108 SER A C 1
ATOM 852 O O . SER A 1 108 ? 2.887 -9.870 -26.385 1.00 93.50 108 SER A O 1
ATOM 854 N N . ASN A 1 109 ? 2.178 -11.490 -25.018 1.00 95.31 109 ASN A N 1
ATOM 855 C CA . ASN A 1 109 ? 0.775 -11.078 -25.061 1.00 95.31 109 ASN A CA 1
ATOM 856 C C . ASN A 1 109 ? 0.506 -9.927 -24.076 1.00 95.31 109 ASN A C 1
ATOM 858 O O . ASN A 1 109 ? -0.108 -10.118 -23.025 1.00 95.31 109 ASN A O 1
ATOM 862 N N . CYS A 1 110 ? 0.935 -8.719 -24.444 1.00 94.75 110 CYS A N 1
ATOM 863 C CA . CYS A 1 110 ? 0.800 -7.527 -23.602 1.00 94.75 110 CYS A CA 1
ATOM 864 C C . CYS A 1 110 ? -0.659 -7.183 -23.259 1.00 94.75 110 CYS A C 1
ATOM 866 O O . CYS A 1 110 ? -0.932 -6.678 -22.173 1.00 94.75 110 CYS A O 1
ATOM 868 N N . LYS A 1 111 ? -1.617 -7.497 -24.144 1.00 95.06 111 LYS A N 1
ATOM 869 C CA . LYS A 1 111 ? -3.048 -7.266 -23.900 1.00 95.06 111 LYS A CA 1
ATOM 870 C C . LYS A 1 111 ? -3.554 -8.110 -22.733 1.00 95.06 111 LYS A C 1
ATOM 872 O O . LYS A 1 111 ? -4.258 -7.594 -21.867 1.00 95.06 111 LYS A O 1
ATOM 877 N N . ARG A 1 112 ? -3.206 -9.399 -22.707 1.00 96.44 112 ARG A N 1
ATOM 878 C CA . ARG A 1 112 ? -3.567 -10.295 -21.602 1.00 96.44 112 ARG A CA 1
ATOM 879 C C . ARG A 1 112 ? -2.942 -9.814 -20.298 1.00 96.44 112 ARG A C 1
ATOM 881 O O . ARG A 1 112 ? -3.647 -9.720 -19.300 1.00 96.44 112 ARG A O 1
ATOM 888 N N . ASP A 1 113 ? -1.653 -9.491 -20.326 1.00 95.50 113 ASP A N 1
ATOM 889 C CA . ASP A 1 113 ? -0.920 -9.075 -19.131 1.00 95.50 113 ASP A CA 1
ATOM 890 C C . ASP A 1 113 ? -1.490 -7.754 -18.575 1.00 95.50 113 ASP A C 1
ATOM 892 O O . ASP A 1 113 ? -1.707 -7.637 -17.375 1.00 95.50 113 ASP A O 1
ATOM 896 N N . CYS A 1 114 ? -1.865 -6.809 -19.445 1.00 95.06 114 CYS A N 1
ATOM 897 C CA . CYS A 1 114 ? -2.560 -5.574 -19.067 1.00 95.06 114 CYS A CA 1
ATOM 898 C C . CYS A 1 114 ? -3.903 -5.842 -18.366 1.00 95.06 114 CYS A C 1
ATOM 900 O O . CYS A 1 114 ? -4.141 -5.326 -17.274 1.00 95.06 114 CYS A O 1
ATOM 902 N N . ILE A 1 115 ? -4.764 -6.687 -18.950 1.00 96.75 115 ILE A N 1
ATOM 903 C CA . ILE A 1 115 ? -6.071 -7.023 -18.357 1.00 96.75 115 ILE A CA 1
ATOM 904 C C . ILE A 1 115 ? -5.891 -7.674 -16.981 1.00 96.75 115 ILE A C 1
ATOM 906 O O . ILE A 1 115 ? -6.585 -7.300 -16.037 1.00 96.75 115 ILE A O 1
ATOM 910 N N . ILE A 1 116 ? -4.953 -8.619 -16.855 1.00 97.19 116 ILE A N 1
ATOM 911 C CA . ILE A 1 116 ? -4.667 -9.294 -15.583 1.00 97.19 116 ILE A CA 1
ATOM 912 C C . ILE A 1 116 ? -4.172 -8.284 -14.546 1.00 97.19 116 ILE A C 1
ATOM 914 O O . ILE A 1 116 ? -4.713 -8.243 -13.445 1.00 97.19 116 ILE A O 1
ATOM 918 N N . THR A 1 117 ? -3.194 -7.444 -14.886 1.00 94.69 117 THR A N 1
ATOM 919 C CA . THR A 1 117 ? -2.611 -6.474 -13.948 1.00 94.69 117 THR A CA 1
ATOM 920 C C . THR A 1 117 ? -3.645 -5.468 -13.450 1.00 94.69 117 THR A C 1
ATOM 922 O O . THR A 1 117 ? -3.716 -5.214 -12.248 1.00 94.69 117 THR A O 1
ATOM 925 N N . VAL A 1 118 ? -4.496 -4.933 -14.333 1.00 95.62 118 VAL A N 1
ATOM 926 C CA . VAL A 1 118 ? -5.562 -3.997 -13.932 1.00 95.62 118 VAL A CA 1
ATOM 927 C C . VAL A 1 118 ? -6.608 -4.695 -13.060 1.00 95.62 118 VAL A C 1
ATOM 929 O O . VAL A 1 118 ? -7.009 -4.144 -12.035 1.00 95.62 118 VAL A O 1
ATOM 932 N N . ALA A 1 119 ? -7.012 -5.920 -13.410 1.00 97.19 119 ALA A N 1
ATOM 933 C CA . ALA A 1 119 ? -7.962 -6.692 -12.611 1.00 97.19 119 ALA A CA 1
ATOM 934 C C . ALA A 1 119 ? -7.414 -7.007 -11.211 1.00 97.19 119 ALA A C 1
ATOM 936 O O . ALA A 1 119 ? -8.122 -6.821 -10.222 1.00 97.19 119 ALA A O 1
ATOM 937 N N . VAL A 1 120 ? -6.147 -7.426 -11.116 1.00 97.31 120 VAL A N 1
ATOM 938 C CA . VAL A 1 120 ? -5.463 -7.676 -9.839 1.00 97.31 120 VAL A CA 1
ATOM 939 C C . VAL A 1 120 ? -5.368 -6.388 -9.024 1.00 97.31 120 VAL A C 1
ATOM 941 O O . VAL A 1 120 ? -5.724 -6.404 -7.854 1.00 97.31 120 VAL A O 1
ATOM 944 N N . ASN A 1 121 ? -4.988 -5.257 -9.623 1.00 96.62 121 ASN A N 1
ATOM 945 C CA . ASN A 1 121 ? -4.937 -3.965 -8.930 1.00 96.62 121 ASN A CA 1
ATOM 946 C C . ASN A 1 121 ? -6.291 -3.576 -8.299 1.00 96.62 121 ASN A C 1
ATOM 948 O O . ASN A 1 121 ? -6.365 -3.215 -7.118 1.00 96.62 121 ASN A O 1
ATOM 952 N N . SER A 1 122 ? -7.382 -3.683 -9.064 1.00 97.12 122 SER A N 1
ATOM 953 C CA . SER A 1 122 ? -8.727 -3.385 -8.560 1.00 97.12 122 SER A CA 1
ATOM 954 C C . SER A 1 122 ? -9.179 -4.384 -7.495 1.00 97.12 122 SER A C 1
ATOM 956 O O . SER A 1 122 ? -9.728 -3.977 -6.471 1.00 97.12 122 SER A O 1
ATOM 958 N N . PHE A 1 123 ? -8.908 -5.678 -7.689 1.00 97.56 123 PHE A N 1
ATOM 959 C CA . PHE A 1 123 ? -9.181 -6.704 -6.684 1.00 97.56 123 PHE A CA 1
ATOM 960 C C . PHE A 1 123 ? -8.448 -6.409 -5.374 1.00 97.56 123 PHE A C 1
ATOM 962 O O . PHE A 1 123 ? -9.065 -6.428 -4.313 1.00 97.56 123 PHE A O 1
ATOM 969 N N . THR A 1 124 ? -7.162 -6.068 -5.437 1.00 96.94 124 THR A N 1
ATOM 970 C CA . THR A 1 124 ? -6.341 -5.749 -4.264 1.00 96.94 124 THR A CA 1
ATOM 971 C C . THR A 1 124 ? -6.864 -4.532 -3.520 1.00 96.94 124 THR A C 1
ATOM 973 O O . THR A 1 124 ? -6.856 -4.533 -2.293 1.00 96.94 124 THR A O 1
ATOM 976 N N . SER A 1 125 ? -7.381 -3.533 -4.237 1.00 96.62 125 SER A N 1
ATOM 977 C CA . SER A 1 125 ? -8.023 -2.357 -3.635 1.00 96.62 125 SER A CA 1
ATOM 978 C C . SER A 1 125 ? -9.322 -2.710 -2.900 1.00 96.62 125 SER A C 1
ATOM 980 O O . SER A 1 125 ? -9.578 -2.208 -1.808 1.00 96.62 125 SER A O 1
ATOM 982 N N . ILE A 1 126 ? -10.143 -3.605 -3.459 1.00 96.88 126 ILE A N 1
ATOM 983 C CA . ILE A 1 126 ? -11.359 -4.094 -2.789 1.00 96.88 126 ILE A CA 1
ATOM 984 C C . ILE A 1 126 ? -10.986 -4.955 -1.577 1.00 96.88 126 ILE A C 1
ATOM 986 O O . ILE A 1 126 ? -11.539 -4.776 -0.494 1.00 96.88 126 ILE A O 1
ATOM 990 N N . PHE A 1 127 ? -10.029 -5.866 -1.746 1.00 97.81 127 PHE A N 1
ATOM 991 C CA . PHE A 1 127 ? -9.551 -6.764 -0.701 1.00 97.81 127 PHE A CA 1
ATOM 992 C C . PHE A 1 127 ? -8.949 -5.991 0.478 1.00 97.81 127 PHE A C 1
ATOM 994 O O . PHE A 1 127 ? -9.318 -6.245 1.625 1.00 97.81 127 PHE A O 1
ATOM 1001 N N . SER A 1 128 ? -8.100 -4.994 0.209 1.00 96.38 128 SER A N 1
ATOM 1002 C CA . SER A 1 128 ? -7.569 -4.102 1.241 1.00 96.38 128 SER A CA 1
ATOM 1003 C C . SER A 1 128 ? -8.677 -3.289 1.903 1.00 96.38 128 SER A C 1
ATOM 1005 O O . SER A 1 128 ? -8.675 -3.165 3.123 1.00 96.38 128 SER A O 1
ATOM 1007 N N . GLY A 1 129 ? -9.676 -2.824 1.147 1.00 96.06 129 GLY A N 1
ATOM 1008 C CA . GLY A 1 129 ? -10.875 -2.192 1.696 1.00 96.06 129 GLY A CA 1
ATOM 1009 C C . GLY A 1 129 ? -11.572 -3.073 2.735 1.00 96.06 129 GLY A C 1
ATOM 1010 O O . GLY A 1 129 ? -11.795 -2.634 3.861 1.00 96.06 129 GLY A O 1
ATOM 1011 N N . VAL A 1 130 ? -11.833 -4.346 2.424 1.00 97.69 130 VAL A N 1
ATOM 1012 C CA . VAL A 1 130 ? -12.445 -5.289 3.382 1.00 97.69 130 VAL A CA 1
ATOM 1013 C C . VAL A 1 130 ? -11.573 -5.472 4.630 1.00 97.69 130 VAL A C 1
ATOM 1015 O O . VAL A 1 130 ? -12.092 -5.432 5.749 1.00 97.69 130 VAL A O 1
ATOM 1018 N N . VAL A 1 131 ? -10.255 -5.628 4.457 1.00 96.75 131 VAL A N 1
ATOM 1019 C CA . VAL A 1 131 ? -9.293 -5.727 5.570 1.00 96.75 131 VAL A CA 1
ATOM 1020 C C . VAL A 1 131 ? -9.395 -4.490 6.460 1.00 96.75 131 VAL A C 1
ATOM 1022 O O . VAL A 1 131 ? -9.679 -4.623 7.650 1.00 96.75 131 VAL A O 1
ATOM 1025 N N . ILE A 1 132 ? -9.250 -3.296 5.882 1.00 95.31 132 ILE A N 1
ATOM 1026 C CA . ILE A 1 132 ? -9.257 -2.027 6.610 1.00 95.31 132 ILE A CA 1
ATOM 1027 C C . ILE A 1 132 ? -10.569 -1.838 7.371 1.00 95.31 132 ILE A C 1
ATOM 1029 O O . ILE A 1 132 ? -10.572 -1.564 8.575 1.00 95.31 132 ILE A O 1
ATOM 1033 N N . PHE A 1 133 ? -11.699 -2.021 6.690 1.00 96.19 133 PHE A N 1
ATOM 1034 C CA . PHE A 1 133 ? -13.007 -1.785 7.284 1.00 96.19 133 PHE A CA 1
ATOM 1035 C C . PHE A 1 133 ? -13.362 -2.804 8.371 1.00 96.19 133 PHE A C 1
ATOM 1037 O O . PHE A 1 133 ? -14.078 -2.443 9.302 1.00 96.19 133 PHE A O 1
ATOM 1044 N N . SER A 1 134 ? -12.814 -4.025 8.347 1.00 96.94 134 SER A N 1
ATOM 1045 C CA . SER A 1 134 ? -12.980 -4.969 9.464 1.00 96.94 134 SER A CA 1
ATOM 1046 C C . SER A 1 134 ? -12.406 -4.422 10.783 1.00 96.94 134 SER A C 1
ATOM 1048 O O . SER A 1 134 ? -13.058 -4.502 11.826 1.00 96.94 134 SER A O 1
ATOM 1050 N N . TYR A 1 135 ? -11.243 -3.762 10.738 1.00 95.38 135 TYR A N 1
ATOM 1051 C CA . TYR A 1 135 ? -10.623 -3.136 11.910 1.00 95.38 135 TYR A CA 1
ATOM 1052 C C . TYR A 1 135 ? -11.288 -1.809 12.282 1.00 95.38 135 TYR A C 1
ATOM 1054 O O . TYR A 1 135 ? -11.425 -1.519 13.470 1.00 95.38 135 TYR A O 1
ATOM 1062 N N . LEU A 1 136 ? -11.752 -1.022 11.304 1.00 95.06 136 LEU A N 1
ATOM 1063 C CA . LEU A 1 136 ? -12.516 0.200 11.586 1.00 95.06 136 LEU A CA 1
ATOM 1064 C C . LEU A 1 136 ? -13.844 -0.101 12.286 1.00 95.06 136 LEU A C 1
ATOM 1066 O O . LEU A 1 136 ? -14.216 0.625 13.203 1.00 95.06 136 LEU A O 1
ATOM 1070 N N . GLY A 1 137 ? -14.536 -1.182 11.913 1.00 95.69 137 GLY A N 1
ATOM 1071 C CA . GLY A 1 137 ? -15.749 -1.626 12.608 1.00 95.69 137 GLY A CA 1
ATOM 1072 C C . GLY A 1 137 ? -15.480 -2.002 14.067 1.00 95.69 137 GLY A C 1
ATOM 1073 O O . GLY A 1 137 ? -16.218 -1.599 14.966 1.00 95.69 137 GLY A O 1
ATOM 1074 N N . PHE A 1 138 ? -14.375 -2.706 14.317 1.00 94.81 138 PHE A N 1
ATOM 1075 C CA . PHE A 1 138 ? -13.916 -3.003 15.673 1.00 94.81 138 PHE A CA 1
ATOM 1076 C C . PHE A 1 138 ? -13.566 -1.740 16.470 1.00 94.81 138 PHE A C 1
ATOM 1078 O O . PHE A 1 138 ? -13.993 -1.593 17.618 1.00 94.81 138 PHE A O 1
ATOM 1085 N N . LEU A 1 139 ? -12.829 -0.804 15.868 1.00 93.31 139 LEU A N 1
ATOM 1086 C CA . LEU A 1 139 ? -12.443 0.441 16.528 1.00 93.31 139 LEU A CA 1
ATOM 1087 C C . LEU A 1 139 ? -13.656 1.337 16.809 1.00 93.31 139 LEU A C 1
ATOM 1089 O O . LEU A 1 139 ? -13.748 1.911 17.891 1.00 93.31 139 LEU A O 1
ATOM 1093 N N . SER A 1 140 ? -14.608 1.412 15.879 1.00 94.44 140 SER A N 1
ATOM 1094 C CA . SER A 1 140 ? -15.891 2.107 16.044 1.00 94.44 140 SER A CA 1
ATOM 1095 C C . SER A 1 140 ? -16.655 1.572 17.257 1.00 94.44 140 SER A C 1
ATOM 1097 O O . SER A 1 140 ? -17.015 2.344 18.148 1.00 94.44 140 SER A O 1
ATOM 1099 N N . LEU A 1 141 ? -16.798 0.246 17.367 1.00 93.44 141 LEU A N 1
ATOM 1100 C CA . LEU A 1 141 ? -17.444 -0.386 18.518 1.00 93.44 141 LEU A CA 1
ATOM 1101 C C . LEU A 1 141 ? -16.686 -0.107 19.823 1.00 93.44 141 LEU A C 1
ATOM 1103 O O . LEU A 1 141 ? -17.295 0.207 20.844 1.00 93.44 141 LEU A O 1
ATOM 1107 N N . LYS A 1 142 ? -15.355 -0.199 19.806 1.00 91.38 142 LYS A N 1
ATOM 1108 C CA . LYS A 1 142 ? -14.534 0.002 21.004 1.00 91.38 142 LYS A CA 1
ATOM 1109 C C . LYS A 1 142 ? -14.539 1.451 21.496 1.00 91.38 142 LYS A C 1
ATOM 1111 O O . LYS A 1 142 ? -14.535 1.687 22.699 1.00 91.38 142 LYS A O 1
ATOM 1116 N N . THR A 1 143 ? -14.531 2.409 20.575 1.00 91.12 143 THR A N 1
ATOM 1117 C CA . THR A 1 143 ? -14.487 3.847 20.881 1.00 91.12 143 THR A CA 1
ATOM 1118 C C . THR A 1 143 ? -15.869 4.481 21.012 1.00 91.12 143 THR A C 1
ATOM 1120 O O . THR A 1 143 ? -15.945 5.646 21.392 1.00 91.12 143 THR A O 1
ATOM 1123 N N . GLN A 1 144 ? -16.943 3.729 20.729 1.00 92.31 144 GLN A N 1
ATOM 1124 C CA . GLN A 1 144 ? -18.328 4.218 20.706 1.00 92.31 144 GLN A CA 1
ATOM 1125 C C . GLN A 1 144 ? -18.495 5.433 19.776 1.00 92.31 144 GLN A C 1
ATOM 1127 O O . GLN A 1 144 ? -19.194 6.394 20.091 1.00 92.31 144 GLN A O 1
ATOM 1132 N N . LYS A 1 145 ? -17.810 5.398 18.628 1.00 91.94 145 LYS A N 1
ATOM 1133 C CA . LYS A 1 145 ? -17.864 6.430 17.584 1.00 91.94 145 LYS A CA 1
ATOM 1134 C C . LYS A 1 145 ? -18.354 5.818 16.285 1.00 91.94 145 LYS A C 1
ATOM 1136 O O . LYS A 1 145 ? -17.997 4.683 15.973 1.00 91.94 145 LYS A O 1
ATOM 1141 N N . ASP A 1 146 ? -19.108 6.582 15.507 1.00 91.81 146 ASP A N 1
ATOM 1142 C CA . ASP A 1 146 ? -19.537 6.159 14.176 1.00 91.81 146 ASP A CA 1
ATOM 1143 C C . ASP A 1 146 ? -18.339 5.908 13.243 1.00 91.81 146 ASP A C 1
ATOM 1145 O O . ASP A 1 146 ? -17.268 6.509 13.388 1.00 91.81 146 ASP A O 1
ATOM 1149 N N . ILE A 1 147 ? -18.514 5.000 12.274 1.00 91.00 147 ILE A N 1
ATOM 1150 C CA . ILE A 1 147 ? -17.436 4.584 11.364 1.00 91.00 147 ILE A CA 1
ATOM 1151 C C . ILE A 1 147 ? -16.887 5.766 10.563 1.00 91.00 147 ILE A C 1
AT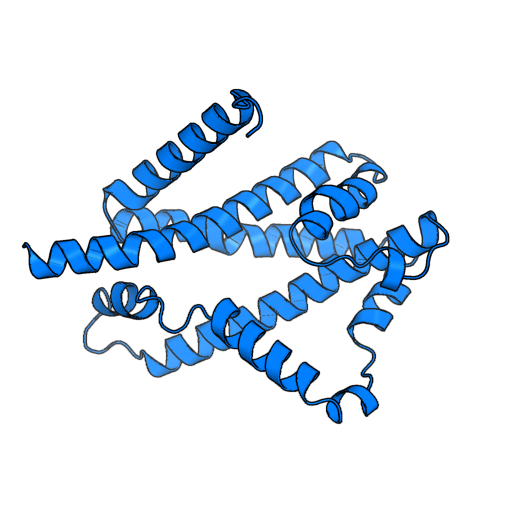OM 1153 O O . ILE A 1 147 ? -15.682 5.840 10.365 1.00 91.00 147 ILE A O 1
ATOM 1157 N N . ASP A 1 148 ? -17.720 6.719 10.150 1.00 88.06 148 ASP A N 1
ATOM 1158 C CA . ASP A 1 148 ? -17.295 7.924 9.423 1.00 88.06 148 ASP A CA 1
ATOM 1159 C C . ASP A 1 148 ? -16.372 8.837 10.249 1.00 88.06 148 ASP A C 1
ATOM 1161 O O . ASP A 1 148 ? -15.606 9.611 9.681 1.00 88.06 148 ASP A O 1
ATOM 1165 N N . LYS A 1 149 ? -16.409 8.744 11.586 1.00 86.50 149 LYS A N 1
ATOM 1166 C CA . LYS A 1 149 ? -15.526 9.507 12.483 1.00 86.50 149 LYS A 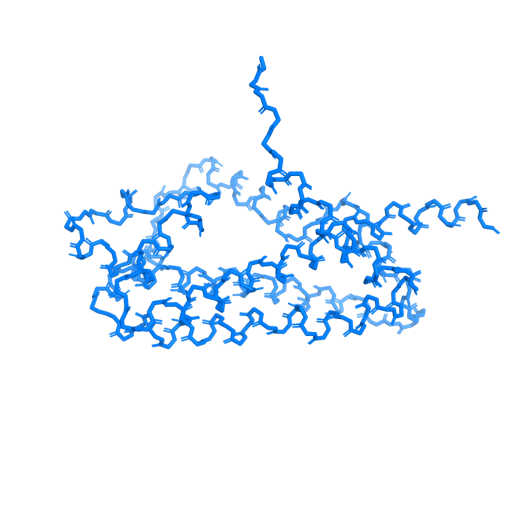CA 1
ATOM 1167 C C . LYS A 1 149 ? -14.166 8.854 12.694 1.00 86.50 149 LYS A C 1
ATOM 1169 O O . LYS A 1 149 ? -13.221 9.552 13.054 1.00 86.50 149 LYS A O 1
ATOM 1174 N N . VAL A 1 150 ? -14.066 7.540 12.502 1.00 84.62 150 VAL A N 1
ATOM 1175 C CA . VAL A 1 150 ? -12.802 6.787 12.616 1.00 84.62 150 VAL A CA 1
ATOM 1176 C C . VAL A 1 150 ? -12.184 6.475 11.250 1.00 84.62 150 VAL A C 1
ATOM 1178 O O . VAL A 1 150 ? -10.969 6.324 11.144 1.00 84.62 150 VAL A O 1
ATOM 1181 N N . ALA A 1 151 ? -12.994 6.428 10.192 1.00 81.38 151 ALA A N 1
ATOM 1182 C CA . ALA A 1 151 ? -12.568 6.255 8.811 1.00 81.38 151 ALA A CA 1
ATOM 1183 C C . ALA A 1 151 ? -11.986 7.570 8.276 1.00 81.38 151 ALA A C 1
ATOM 1185 O O . ALA A 1 151 ? -12.677 8.386 7.672 1.00 81.38 151 ALA A O 1
ATOM 1186 N N . THR A 1 152 ? -10.697 7.779 8.528 1.00 81.62 152 THR A N 1
ATOM 1187 C CA . THR A 1 152 ? -9.926 8.849 7.883 1.00 81.62 152 THR A CA 1
ATOM 1188 C C . THR A 1 152 ? -9.341 8.364 6.557 1.00 81.62 152 THR A C 1
ATOM 1190 O O . THR A 1 152 ? -9.240 7.162 6.318 1.00 81.62 152 THR A O 1
ATOM 1193 N N . GLU A 1 153 ? -8.954 9.292 5.685 1.00 78.12 153 GLU A N 1
ATOM 1194 C CA . GLU A 1 153 ? -8.257 8.988 4.432 1.00 78.12 153 GLU A CA 1
ATOM 1195 C C . GLU A 1 153 ? -6.764 9.336 4.526 1.00 78.12 153 GLU A C 1
ATOM 1197 O O . GLU A 1 153 ? -6.321 10.108 5.383 1.00 78.12 153 GLU A O 1
ATOM 1202 N N . GLY A 1 154 ? -5.975 8.772 3.612 1.00 84.44 154 GLY A N 1
ATOM 1203 C CA . GLY A 1 154 ? -4.558 9.090 3.474 1.00 84.44 154 GLY A CA 1
ATOM 1204 C C . GLY A 1 154 ? -3.674 8.536 4.604 1.00 84.44 154 GLY A C 1
ATOM 1205 O O . GLY A 1 154 ? -4.027 7.550 5.255 1.00 84.44 154 GLY A O 1
ATOM 1206 N N . PRO A 1 155 ? -2.499 9.148 4.849 1.00 84.38 155 PRO A N 1
ATOM 1207 C CA . PRO A 1 155 ? -1.506 8.620 5.789 1.00 84.38 155 PRO A CA 1
ATOM 1208 C C . PRO A 1 155 ? -2.023 8.457 7.226 1.00 84.38 155 PRO A C 1
ATOM 1210 O O . PRO A 1 155 ? -1.576 7.560 7.936 1.00 84.38 155 PRO A O 1
ATOM 1213 N N . GLY A 1 156 ? -2.983 9.284 7.659 1.00 87.62 156 GLY A N 1
ATOM 1214 C CA . GLY A 1 156 ? -3.557 9.209 9.007 1.00 87.62 156 GLY A CA 1
ATOM 1215 C C . GLY A 1 156 ? -4.236 7.868 9.298 1.00 87.62 156 GLY A C 1
ATOM 1216 O O . GLY A 1 156 ? -4.084 7.324 10.391 1.00 87.62 156 GLY A O 1
ATOM 1217 N N . LEU A 1 157 ? -4.891 7.273 8.300 1.00 89.00 157 LEU A N 1
ATOM 1218 C CA . LEU A 1 157 ? -5.529 5.965 8.440 1.00 89.00 157 LEU A CA 1
ATOM 1219 C C . LEU A 1 157 ? -4.508 4.883 8.809 1.00 89.00 157 LEU A C 1
ATOM 1221 O O . LEU A 1 157 ? -4.720 4.096 9.726 1.00 89.00 157 LEU A O 1
ATOM 1225 N N . VAL A 1 158 ? -3.375 4.885 8.111 1.00 91.81 158 VAL A N 1
ATOM 1226 C CA . VAL A 1 158 ? -2.342 3.845 8.185 1.00 91.81 158 VAL A CA 1
ATOM 1227 C C . VAL A 1 158 ? -1.358 4.070 9.334 1.00 91.81 158 VAL A C 1
ATOM 1229 O O . VAL A 1 158 ? -0.853 3.104 9.896 1.00 91.81 158 VAL A O 1
ATOM 1232 N N . PHE A 1 159 ? -1.089 5.322 9.711 1.00 92.31 159 PHE A N 1
ATOM 1233 C CA . PHE A 1 159 ? -0.096 5.662 10.739 1.00 92.31 159 PHE A CA 1
ATOM 1234 C C . PHE A 1 159 ? -0.692 6.069 12.092 1.00 92.31 159 PHE A C 1
ATOM 1236 O O . PHE A 1 159 ? 0.060 6.201 13.054 1.00 92.31 159 PHE A O 1
ATOM 1243 N N . ILE A 1 160 ? -2.013 6.252 12.191 1.00 89.81 160 ILE A N 1
ATOM 1244 C CA . ILE A 1 160 ? -2.691 6.627 13.444 1.00 89.81 160 ILE A CA 1
ATOM 1245 C C . ILE A 1 160 ? -3.793 5.618 13.766 1.00 89.81 160 ILE A C 1
ATOM 1247 O O . ILE A 1 160 ? -3.690 4.888 14.749 1.00 89.81 160 ILE A O 1
ATOM 1251 N N . VAL A 1 161 ? -4.808 5.523 12.906 1.00 90.31 161 VAL A N 1
ATOM 1252 C CA . VAL A 1 161 ? -6.035 4.761 13.195 1.00 90.31 161 VAL A CA 1
ATOM 1253 C C . VAL A 1 161 ? -5.781 3.252 13.248 1.00 90.31 161 VAL A C 1
ATOM 1255 O O . VAL A 1 161 ? -6.208 2.568 14.177 1.00 90.31 161 VAL A O 1
ATOM 1258 N N . TYR A 1 162 ? -5.066 2.706 12.264 1.00 90.75 162 TYR A N 1
ATOM 1259 C CA . TYR A 1 162 ? -4.779 1.271 12.220 1.00 90.75 162 TYR A CA 1
ATOM 1260 C C . TYR A 1 162 ? -3.854 0.802 13.349 1.00 90.75 162 TYR A C 1
ATOM 1262 O O . TYR A 1 162 ? -4.172 -0.199 13.998 1.00 90.75 162 TYR A O 1
ATOM 1270 N N . PRO A 1 163 ? -2.743 1.509 13.641 1.00 92.12 163 PRO A N 1
ATOM 1271 C CA . PRO A 1 163 ? -1.907 1.198 14.793 1.00 92.12 163 PRO A CA 1
ATOM 1272 C C . PRO A 1 163 ? -2.669 1.289 16.115 1.00 92.12 163 PRO A C 1
ATOM 1274 O O . PRO A 1 163 ? -2.451 0.444 16.978 1.00 92.12 163 PRO A O 1
ATOM 1277 N N . GLU A 1 164 ? -3.600 2.239 16.264 1.00 91.56 164 GLU A N 1
ATOM 1278 C CA . GLU A 1 164 ? -4.488 2.315 17.431 1.00 91.56 164 GLU A CA 1
ATOM 1279 C C . GLU A 1 164 ? -5.339 1.046 17.567 1.00 91.56 164 GLU A C 1
ATOM 1281 O O . GLU A 1 164 ? -5.358 0.435 18.634 1.00 91.56 164 GLU A O 1
ATOM 1286 N N . ALA A 1 165 ? -5.975 0.581 16.487 1.00 90.94 165 ALA A N 1
ATOM 1287 C CA . ALA A 1 165 ? -6.738 -0.667 16.508 1.00 90.94 165 ALA A CA 1
ATOM 1288 C C . ALA A 1 165 ? -5.844 -1.881 16.835 1.00 90.94 165 ALA A C 1
ATOM 1290 O O . ALA A 1 165 ? -6.178 -2.689 17.707 1.00 90.94 165 ALA A O 1
ATOM 1291 N N . ILE A 1 166 ? -4.680 -1.986 16.188 1.00 92.69 166 ILE A N 1
ATOM 1292 C CA . ILE A 1 166 ? -3.706 -3.071 16.381 1.00 92.69 166 ILE A CA 1
ATOM 1293 C C . ILE A 1 166 ? -3.149 -3.101 17.811 1.00 92.69 166 ILE A C 1
ATOM 1295 O O . ILE A 1 166 ? -3.000 -4.182 18.384 1.00 92.69 166 ILE A O 1
ATOM 1299 N N . ALA A 1 167 ? -2.873 -1.941 18.412 1.00 92.56 167 ALA A N 1
ATOM 1300 C CA . ALA A 1 167 ? -2.312 -1.825 19.759 1.00 92.56 167 ALA A CA 1
ATOM 1301 C C . ALA A 1 167 ? -3.198 -2.475 20.828 1.00 92.56 167 ALA A C 1
ATOM 1303 O O . ALA A 1 167 ? -2.717 -2.869 21.888 1.00 92.56 167 ALA A O 1
ATOM 1304 N N . THR A 1 168 ? -4.490 -2.623 20.538 1.00 89.94 168 THR A N 1
ATOM 1305 C CA . THR A 1 168 ? -5.455 -3.238 21.448 1.00 89.94 168 THR A CA 1
ATOM 1306 C C . THR A 1 168 ? -5.530 -4.758 21.363 1.00 89.94 168 THR A C 1
ATOM 1308 O O . THR A 1 168 ? -6.197 -5.379 22.193 1.00 89.94 168 THR A O 1
ATOM 1311 N N . LEU A 1 169 ? -4.888 -5.363 20.362 1.00 90.50 169 LEU A N 1
ATOM 1312 C CA . LEU A 1 169 ? -4.889 -6.806 20.176 1.00 90.50 169 LEU A CA 1
ATOM 1313 C C . LEU A 1 169 ? -3.873 -7.482 21.107 1.00 90.50 169 LEU A C 1
ATOM 1315 O O . LEU A 1 169 ? -2.784 -6.945 21.327 1.00 90.50 169 LEU A O 1
ATOM 1319 N N . PRO A 1 170 ? -4.164 -8.701 21.599 1.00 91.75 170 PRO A N 1
ATOM 1320 C CA . PRO A 1 170 ? -3.148 -9.508 22.260 1.00 91.75 170 PRO A CA 1
ATOM 1321 C C . PRO A 1 170 ? -2.002 -9.795 21.279 1.00 91.75 170 PRO A C 1
ATOM 1323 O O . PRO A 1 170 ? -2.234 -10.144 20.117 1.00 91.75 170 PRO A O 1
ATOM 1326 N N . GLY A 1 171 ? -0.762 -9.614 21.741 1.00 93.62 171 GLY A N 1
ATOM 1327 C CA . GLY A 1 171 ? 0.425 -9.723 20.889 1.00 93.62 171 GLY A CA 1
ATOM 1328 C C . GLY A 1 171 ? 0.576 -8.575 19.882 1.00 93.62 171 GLY A C 1
ATOM 1329 O O . GLY A 1 171 ? 1.095 -8.800 18.792 1.00 93.62 171 GLY A O 1
ATOM 1330 N N . SER A 1 172 ? 0.125 -7.359 20.217 1.00 94.19 172 SER A N 1
ATOM 1331 C CA . SER A 1 172 ? 0.158 -6.152 19.364 1.00 94.19 172 SER A CA 1
ATOM 1332 C C . SER A 1 172 ? 1.480 -5.916 18.620 1.00 94.19 172 SER A C 1
ATOM 1334 O O . SER A 1 172 ? 1.460 -5.474 17.473 1.00 94.19 172 SER A O 1
ATOM 1336 N N . MET A 1 173 ? 2.620 -6.275 19.218 1.00 95.75 173 MET A N 1
ATOM 1337 C CA . MET A 1 173 ? 3.938 -6.177 18.584 1.00 95.75 173 MET A CA 1
ATOM 1338 C C . MET A 1 173 ? 4.033 -6.975 17.276 1.00 95.75 173 MET A C 1
ATOM 1340 O O . MET A 1 173 ? 4.515 -6.447 16.277 1.00 95.75 173 MET A O 1
ATOM 1344 N N . PHE A 1 174 ? 3.542 -8.217 17.256 1.00 96.06 174 PHE A N 1
ATOM 1345 C CA . PHE A 1 174 ? 3.558 -9.061 16.057 1.00 96.06 174 PHE A CA 1
ATOM 1346 C C . PHE A 1 174 ? 2.753 -8.416 14.924 1.00 96.06 174 PHE A C 1
ATOM 1348 O O . PHE A 1 174 ? 3.253 -8.254 13.813 1.00 96.06 174 PHE A O 1
ATOM 1355 N N . TRP A 1 175 ? 1.531 -7.982 15.237 1.00 95.38 175 TRP A N 1
ATOM 1356 C CA . TRP A 1 175 ? 0.620 -7.339 14.292 1.00 95.38 175 TRP A CA 1
ATOM 1357 C C . TRP A 1 175 ? 1.194 -6.034 13.728 1.00 95.38 175 TRP A C 1
ATOM 1359 O O . TRP A 1 175 ? 1.099 -5.792 12.527 1.00 95.38 175 TRP A O 1
ATOM 1369 N N . ALA A 1 176 ? 1.822 -5.215 14.575 1.00 95.31 176 ALA A N 1
ATOM 1370 C CA . ALA A 1 176 ? 2.462 -3.976 14.151 1.00 95.31 176 ALA A CA 1
ATOM 1371 C C . ALA A 1 176 ? 3.641 -4.248 13.206 1.00 95.31 176 ALA A C 1
ATOM 1373 O O . ALA A 1 176 ? 3.735 -3.613 12.157 1.00 95.31 176 ALA A O 1
ATOM 1374 N N . ILE A 1 177 ? 4.504 -5.219 13.534 1.00 95.94 177 ILE A N 1
ATOM 1375 C CA . ILE A 1 177 ? 5.660 -5.579 12.702 1.00 95.94 177 ILE A CA 1
ATOM 1376 C C . ILE A 1 177 ? 5.206 -6.016 11.309 1.00 95.94 177 ILE A C 1
ATOM 1378 O O . ILE A 1 177 ? 5.672 -5.451 10.321 1.00 95.94 177 ILE A O 1
ATOM 1382 N N . ILE A 1 178 ? 4.279 -6.976 11.206 1.00 95.62 178 ILE A N 1
ATOM 1383 C CA . ILE A 1 178 ? 3.836 -7.471 9.893 1.00 95.62 178 ILE A CA 1
ATOM 1384 C C . ILE A 1 178 ? 3.131 -6.379 9.082 1.00 95.62 178 ILE A C 1
ATOM 1386 O O . ILE A 1 178 ? 3.328 -6.293 7.872 1.00 95.62 178 ILE A O 1
ATOM 1390 N N . PHE A 1 179 ? 2.360 -5.508 9.742 1.00 95.25 179 PHE A N 1
ATOM 1391 C CA . PHE A 1 179 ? 1.640 -4.419 9.092 1.00 95.25 179 PHE A CA 1
ATOM 1392 C C . PHE A 1 179 ? 2.592 -3.364 8.524 1.00 95.25 179 PHE A C 1
ATOM 1394 O O . PHE A 1 179 ? 2.516 -3.047 7.340 1.00 95.25 179 PHE A O 1
ATOM 1401 N N . PHE A 1 180 ? 3.534 -2.859 9.323 1.00 95.62 180 PHE A N 1
ATOM 1402 C CA . PHE A 1 180 ? 4.496 -1.867 8.839 1.00 95.62 180 PHE A CA 1
ATOM 1403 C C . PHE A 1 180 ? 5.479 -2.452 7.823 1.00 95.62 180 PHE A C 1
ATOM 1405 O O . PHE A 1 180 ? 5.882 -1.748 6.899 1.00 95.62 180 PHE A O 1
ATOM 1412 N N . PHE A 1 181 ? 5.821 -3.738 7.933 1.00 94.62 181 PHE A N 1
ATOM 1413 C CA . PHE A 1 181 ? 6.643 -4.411 6.930 1.00 94.62 181 PHE A CA 1
ATOM 1414 C C . PHE A 1 181 ? 5.899 -4.577 5.595 1.00 94.62 181 PHE A C 1
ATOM 1416 O O . PHE A 1 181 ? 6.483 -4.360 4.536 1.00 94.62 181 PHE A O 1
ATOM 1423 N N . MET A 1 182 ? 4.592 -4.856 5.631 1.00 95.88 182 MET A N 1
ATOM 1424 C CA . MET A 1 182 ? 3.734 -4.801 4.444 1.00 95.88 182 MET A CA 1
ATOM 1425 C C . MET A 1 182 ? 3.705 -3.398 3.824 1.00 95.88 182 MET A C 1
ATOM 1427 O O . MET A 1 182 ? 3.856 -3.282 2.610 1.00 95.88 182 MET A O 1
ATOM 1431 N N . LEU A 1 183 ? 3.540 -2.333 4.621 1.00 94.88 183 LEU A N 1
ATOM 1432 C CA . LEU A 1 183 ? 3.553 -0.957 4.098 1.00 94.88 183 LEU A CA 1
ATOM 1433 C C . LEU A 1 183 ? 4.892 -0.597 3.454 1.00 94.88 183 LEU A C 1
ATOM 1435 O O . LEU A 1 183 ? 4.914 0.053 2.410 1.00 94.88 183 LEU A O 1
ATOM 1439 N N . LEU A 1 184 ? 5.998 -1.042 4.053 1.00 93.81 184 LEU A N 1
ATOM 1440 C CA . LEU A 1 184 ? 7.328 -0.864 3.483 1.00 93.81 184 LEU A CA 1
ATOM 1441 C C . LEU A 1 184 ? 7.438 -1.569 2.125 1.00 93.81 184 LEU A C 1
ATOM 1443 O O . LEU A 1 184 ? 7.890 -0.951 1.169 1.00 93.81 184 LEU A O 1
ATOM 1447 N N . ALA A 1 185 ? 6.986 -2.821 2.018 1.00 94.06 185 ALA A N 1
ATOM 1448 C CA . ALA A 1 185 ? 7.006 -3.570 0.762 1.00 94.06 185 ALA A CA 1
ATOM 1449 C C . ALA A 1 185 ? 6.163 -2.897 -0.339 1.00 94.06 185 ALA A C 1
ATOM 1451 O O . ALA A 1 185 ? 6.670 -2.674 -1.437 1.00 94.06 185 ALA A O 1
ATOM 1452 N N . LEU A 1 186 ? 4.933 -2.472 -0.020 1.00 94.31 186 LEU A N 1
ATOM 1453 C CA . LEU A 1 186 ? 4.058 -1.734 -0.946 1.00 94.31 186 LEU A CA 1
ATOM 1454 C C . LEU A 1 186 ? 4.696 -0.422 -1.438 1.00 94.31 186 LEU A C 1
ATOM 1456 O O . LEU A 1 186 ? 4.585 -0.066 -2.615 1.00 94.31 186 LEU A O 1
ATOM 1460 N N . GLY A 1 187 ? 5.371 0.298 -0.537 1.00 93.56 187 GLY A N 1
ATOM 1461 C CA . GLY A 1 187 ? 6.084 1.530 -0.867 1.00 93.56 187 GLY A CA 1
ATOM 1462 C C . GLY A 1 187 ? 7.314 1.288 -1.745 1.00 93.56 187 GLY A C 1
ATOM 1463 O O . GLY A 1 187 ? 7.535 2.033 -2.698 1.00 93.56 187 GLY A O 1
ATOM 1464 N N . LEU A 1 188 ? 8.088 0.236 -1.457 1.00 93.38 188 LEU A N 1
ATOM 1465 C CA . LEU A 1 188 ? 9.280 -0.131 -2.226 1.00 93.38 188 LEU A CA 1
ATOM 1466 C C . LEU A 1 188 ? 8.930 -0.510 -3.667 1.00 93.38 188 LEU A C 1
ATOM 1468 O O . LEU A 1 188 ? 9.548 0.023 -4.584 1.00 93.38 188 LEU A O 1
ATOM 1472 N N . ASP A 1 189 ? 7.914 -1.350 -3.879 1.00 91.88 189 ASP A N 1
ATOM 1473 C CA . ASP A 1 189 ? 7.503 -1.762 -5.230 1.00 91.88 189 ASP A CA 1
ATOM 1474 C C . ASP A 1 189 ? 7.055 -0.578 -6.088 1.00 91.88 189 ASP A C 1
ATOM 1476 O O . ASP A 1 189 ? 7.450 -0.447 -7.250 1.00 91.88 189 ASP A O 1
ATOM 1480 N N . SER A 1 190 ? 6.288 0.336 -5.492 1.00 92.31 190 SER A N 1
ATOM 1481 C CA . SER A 1 190 ? 5.857 1.566 -6.164 1.00 92.31 190 SER A CA 1
ATOM 1482 C C . SER A 1 190 ? 7.052 2.464 -6.510 1.00 92.31 190 SER A C 1
ATOM 1484 O O . SER A 1 190 ? 7.130 3.018 -7.610 1.00 92.31 190 SER A O 1
ATOM 1486 N N . ALA A 1 191 ? 8.021 2.582 -5.596 1.00 93.88 191 ALA A N 1
ATOM 1487 C CA . ALA A 1 191 ? 9.234 3.362 -5.813 1.00 93.88 191 ALA A CA 1
ATOM 1488 C C . ALA A 1 191 ? 10.148 2.748 -6.885 1.00 93.88 191 ALA A C 1
ATOM 1490 O O . ALA A 1 191 ? 10.752 3.498 -7.653 1.00 93.88 191 ALA A O 1
ATOM 1491 N N . PHE A 1 192 ? 10.220 1.415 -6.994 1.00 92.06 192 PHE A N 1
ATOM 1492 C CA . PHE A 1 192 ? 10.956 0.755 -8.076 1.00 92.06 192 PHE A CA 1
ATOM 1493 C C . PHE A 1 192 ? 10.419 1.182 -9.439 1.00 92.06 192 PHE A C 1
ATOM 1495 O O . PHE A 1 192 ? 11.200 1.595 -10.290 1.00 92.06 192 PHE A O 1
ATOM 1502 N N . GLY A 1 193 ? 9.099 1.159 -9.631 1.00 88.19 193 GLY A N 1
ATOM 1503 C CA . GLY A 1 193 ? 8.481 1.589 -10.885 1.00 88.19 193 GLY A CA 1
ATOM 1504 C C . GLY A 1 193 ? 8.698 3.071 -11.195 1.00 88.19 193 GLY A C 1
ATOM 1505 O O . GLY A 1 193 ? 8.957 3.437 -12.346 1.00 88.19 193 GLY A O 1
ATOM 1506 N N . GLY A 1 194 ? 8.626 3.926 -10.172 1.00 91.12 194 GLY A N 1
ATOM 1507 C CA . GLY A 1 194 ? 8.865 5.364 -10.310 1.00 91.12 194 GLY A CA 1
ATOM 1508 C C . GLY A 1 194 ? 10.311 5.715 -10.671 1.00 91.12 194 GLY A C 1
ATOM 1509 O O . GLY A 1 194 ? 10.528 6.651 -11.434 1.00 91.12 194 GLY A O 1
ATOM 1510 N N . LEU A 1 195 ? 11.292 4.962 -10.163 1.00 92.56 195 LEU A N 1
ATOM 1511 C CA . LEU A 1 195 ? 12.714 5.167 -10.462 1.00 92.56 195 LEU A CA 1
ATOM 1512 C C . LEU A 1 195 ? 13.152 4.480 -11.762 1.00 92.56 195 LEU A C 1
ATOM 1514 O O . LEU A 1 195 ? 13.959 5.042 -12.496 1.00 92.56 195 LEU A O 1
ATOM 1518 N N . GLU A 1 196 ? 12.608 3.306 -12.091 1.00 89.75 196 GLU A N 1
ATOM 1519 C CA . GLU A 1 196 ? 12.977 2.574 -13.312 1.00 89.75 196 GLU A CA 1
ATOM 1520 C C . GLU A 1 196 ? 12.576 3.338 -14.583 1.00 89.75 196 GLU A C 1
ATOM 1522 O O . GLU A 1 196 ? 13.290 3.278 -15.581 1.00 89.75 196 GLU A O 1
ATOM 1527 N N . SER A 1 197 ? 11.465 4.085 -14.542 1.00 91.94 197 SER A N 1
ATOM 1528 C CA . SER A 1 197 ? 10.969 4.893 -15.667 1.00 91.94 197 SER A CA 1
ATOM 1529 C C . SER A 1 197 ? 12.009 5.912 -16.179 1.00 91.94 197 SER A C 1
ATOM 1531 O O . SER A 1 197 ? 12.467 5.769 -17.317 1.00 91.94 197 SER A O 1
ATOM 1533 N N . PRO A 1 198 ? 12.471 6.889 -15.369 1.00 92.69 198 PRO A N 1
ATOM 1534 C CA . PRO A 1 198 ? 13.498 7.830 -15.804 1.00 92.69 198 PRO A CA 1
ATOM 1535 C C . PRO A 1 198 ? 14.859 7.162 -16.031 1.00 92.69 198 PRO A C 1
ATOM 1537 O O . PRO A 1 198 ? 15.576 7.571 -16.938 1.00 92.69 198 PRO A O 1
ATOM 1540 N N . LEU A 1 199 ? 15.226 6.131 -15.256 1.00 90.81 199 LEU A N 1
ATOM 1541 C CA . LEU A 1 199 ? 16.501 5.427 -15.445 1.00 90.81 199 LEU A CA 1
ATOM 1542 C C . LEU A 1 199 ? 16.571 4.711 -16.797 1.00 90.81 199 LEU A C 1
ATOM 1544 O O . LEU A 1 199 ? 17.600 4.778 -17.464 1.00 90.81 199 LEU A O 1
ATOM 1548 N N . THR A 1 200 ? 15.484 4.058 -17.209 1.00 91.06 200 THR A N 1
ATOM 1549 C CA . THR A 1 200 ? 15.391 3.405 -18.521 1.00 91.06 200 THR A CA 1
ATOM 1550 C C . THR A 1 200 ? 15.417 4.449 -19.631 1.00 91.06 200 THR A C 1
ATOM 1552 O O . THR A 1 200 ? 16.217 4.319 -20.547 1.00 91.06 200 THR A O 1
ATOM 1555 N N . GLY A 1 201 ? 14.650 5.539 -19.503 1.00 92.50 201 GLY A N 1
ATOM 1556 C CA . GLY A 1 201 ? 14.656 6.619 -20.496 1.00 92.50 201 GLY A CA 1
ATOM 1557 C C . GLY A 1 201 ? 16.034 7.263 -20.689 1.00 92.50 201 GLY A C 1
ATOM 1558 O O . GLY A 1 201 ? 16.495 7.402 -21.814 1.00 92.50 201 GLY A O 1
ATOM 1559 N N . ILE A 1 202 ? 16.736 7.600 -19.600 1.00 93.19 202 ILE A N 1
ATOM 1560 C CA . ILE A 1 202 ? 18.102 8.152 -19.673 1.00 93.19 202 ILE A CA 1
ATOM 1561 C C . ILE A 1 202 ? 19.062 7.136 -20.297 1.00 93.19 202 ILE A C 1
ATOM 1563 O O . ILE A 1 202 ? 19.923 7.503 -21.092 1.00 93.19 202 ILE A O 1
ATOM 1567 N N . ARG A 1 203 ? 18.938 5.857 -19.937 1.00 89.50 203 ARG A N 1
ATOM 1568 C CA . ARG A 1 203 ? 19.798 4.814 -20.489 1.00 89.50 203 ARG A CA 1
ATOM 1569 C C . ARG A 1 203 ? 19.588 4.641 -21.990 1.00 89.50 203 ARG A C 1
ATOM 1571 O O . ARG A 1 203 ? 20.578 4.502 -22.688 1.00 89.50 203 ARG A O 1
ATOM 1578 N N . ASP A 1 204 ? 18.349 4.642 -22.463 1.00 92.06 204 ASP A N 1
ATOM 1579 C CA . ASP A 1 204 ? 18.040 4.417 -23.877 1.00 92.06 204 ASP A CA 1
ATOM 1580 C C . ASP A 1 204 ? 18.472 5.602 -24.762 1.00 92.06 204 ASP A C 1
ATOM 1582 O O . ASP A 1 204 ? 18.894 5.388 -25.893 1.00 92.06 204 ASP A O 1
ATOM 1586 N N . GLU A 1 205 ? 18.427 6.836 -24.247 1.00 93.38 205 GLU A N 1
ATOM 1587 C CA . GLU A 1 205 ? 18.845 8.044 -24.984 1.00 93.38 205 GLU A CA 1
ATOM 1588 C C . GLU A 1 205 ? 20.373 8.235 -25.056 1.00 93.38 205 GLU A C 1
ATOM 1590 O O . GLU A 1 205 ? 20.881 8.814 -26.014 1.00 93.38 205 GLU A O 1
ATOM 1595 N N . PHE A 1 206 ? 21.118 7.788 -24.036 1.00 91.00 206 PHE A N 1
ATOM 1596 C CA . PHE A 1 206 ? 22.563 8.049 -23.904 1.00 91.00 206 PHE A CA 1
ATOM 1597 C C . PHE A 1 206 ? 23.452 6.791 -23.982 1.00 91.00 206 PHE A C 1
ATOM 1599 O O . PHE A 1 206 ? 24.645 6.870 -23.673 1.00 91.00 206 PHE A O 1
ATOM 1606 N N . SER A 1 207 ? 22.891 5.638 -24.360 1.00 74.94 207 SER A N 1
ATOM 1607 C CA . SER A 1 207 ? 23.607 4.372 -24.612 1.00 74.94 207 SER A CA 1
ATOM 1608 C C . SER A 1 207 ? 23.925 4.178 -26.087 1.00 74.94 207 SER A C 1
ATOM 1610 O O . SER A 1 207 ? 24.892 3.418 -26.327 1.00 74.94 207 SER A O 1
#

Foldseek 3Di:
DDDDDVVVVVVVVVLVVVLCQQCVVHCVSVVVLCVCLVVLLVVLLVVLLVVLLPAPQLVVLLCVLPPDDPVCVVDVVVVVVVVVCLCVLLVPPLQLVVLVCVPDDPPDPVVVVVVVSSVVSVVVVVSVSSSLSSLLSNVCVVVVHDSVVLDDDDPCSLPPSVLVSLVPDVVSVVSVVSSVSSVSSVVSSVVSSNVSRVVSVVVVVPD

InterPro domains:
  IPR000175 Sodium:neurotransmitter symporter [PF00209] (1-206)
  IPR000175 Sodium:neurotransmitter symporter [PR00176] (33-50)
  IPR000175 Sodium:neurotransmitter symporter [PR00176] (115-135)
  IPR000175 Sodium:neurotransmitter symporter [PR00176] (169-188)
  IPR000175 Sodium:neurotransmitter symporter [PS50267] (1-207)
  IPR000175 Sodium:neurotransmitter symporter [PTHR11616] (2-207)
  IPR037272 Sodium:neurotransmitter symporter superfamily [SSF161070] (2-206)

Secondary structure (DSSP, 8-state):
-PPP-HHHHHHHHHHHHHHHHHHTTTHHHHHHHHHHHTTHHHHHHHHHHHHHHTSTTHHHHHHHHH---GGGGGSHHHHHHHHHHHHHHHTTTSSHHHHHHHTS-TT--HHHHHHHHHHHHHHHHHHHHHHHHHHHHHHHHHHT--HHHH---THHIIIIIHHHHHHTSTTHHHHHHHHHHHHHHHHHHHHHHHHHHHHHHHHHHH-

Organism: NCBI:txid1028688